Protein AF-A0A521UZC6-F1 (afdb_monomer)

Radius of gyration: 31.05 Å; Cα contacts (8 Å, |Δi|>4): 208; chains: 1; bounding box: 60×59×84 Å

pLDDT: mean 80.02, std 11.68, range [32.12, 93.5]

Sequence (274 aa):
MDKLWLIIKREYLTRVRKKSFILITLLSPLIMVAMITLPALLTVFAGGDKQKNIAVKDDSGIFVNNIKSSDRVNFTLVKEALEDLKTSYKNKGYDGVLYIPSFDAPGQNLRIVYYSEGQLSLSTKDFIEREVADRIEDYKIAASGYDEDVLKSFKTEVSLDQKELAFDENGHLTESDKKNSAGVATAIGFISGFIIYIVLIFYGAMIMRSVMEEKTNRIVEVIISSVKPMQLMMGKIIGVSGVGLTQMITWIVLTVVLLGVGGMFVGIDPSAMQ

Nearest PDB structures (foldseek):
  2p0s-assembly1_B  TM=6.681E-01  e=3.470E-05  Porphyromonas gingivalis W83
  2p0s-assembly1_A  TM=6.445E-01  e=8.404E-05  Porphyromonas gingivalis W83
  5y9s-assembly1_D  TM=4.987E-01  e=4.598E+00  Vibrio vulnificus CMCP6

Structure (mmCIF, N/CA/C/O backbone):
data_AF-A0A521UZC6-F1
#
_entry.id   AF-A0A521UZC6-F1
#
loop_
_atom_site.group_PDB
_atom_site.id
_atom_site.type_symbol
_atom_site.label_atom_id
_atom_site.label_alt_id
_atom_site.label_comp_id
_atom_site.label_asym_id
_atom_site.label_entity_id
_atom_site.label_seq_id
_atom_site.pdbx_PDB_ins_code
_atom_site.Cartn_x
_atom_site.Cartn_y
_atom_site.Cartn_z
_atom_site.occupancy
_atom_site.B_iso_or_equiv
_atom_site.auth_seq_id
_atom_site.auth_comp_id
_atom_site.auth_asym_id
_atom_site.auth_atom_id
_atom_site.pdbx_PDB_model_num
ATOM 1 N N . MET A 1 1 ? -25.161 -6.274 44.706 1.00 58.81 1 MET A N 1
ATOM 2 C CA . MET A 1 1 ? -24.366 -6.206 43.450 1.00 58.81 1 MET A CA 1
ATOM 3 C C . MET A 1 1 ? -24.897 -5.129 42.497 1.00 58.81 1 MET A C 1
ATOM 5 O O . MET A 1 1 ? -24.241 -4.801 41.515 1.00 58.81 1 MET A O 1
ATOM 9 N N . ASP A 1 2 ? -26.006 -4.481 42.852 1.00 74.25 2 ASP A N 1
ATOM 10 C CA . ASP A 1 2 ? -26.759 -3.547 42.004 1.00 74.25 2 ASP A CA 1
ATOM 11 C C . ASP A 1 2 ? -26.011 -2.242 41.723 1.00 74.25 2 ASP A C 1
ATOM 13 O O . ASP A 1 2 ? -26.102 -1.684 40.634 1.00 74.25 2 ASP A O 1
ATOM 17 N N . LYS A 1 3 ? -25.190 -1.786 42.678 1.00 80.88 3 LYS A N 1
ATOM 18 C CA . LYS A 1 3 ? -24.407 -0.549 42.547 1.00 80.88 3 LYS A CA 1
ATOM 19 C C . LYS A 1 3 ? -23.342 -0.636 41.444 1.00 80.88 3 LYS A C 1
ATOM 21 O O . LYS A 1 3 ? -23.184 0.321 40.698 1.00 80.88 3 LYS A O 1
ATOM 26 N N . LEU A 1 4 ? -22.657 -1.777 41.297 1.00 85.62 4 LEU A N 1
ATOM 27 C CA . LEU A 1 4 ? -21.653 -1.979 40.239 1.00 85.62 4 LEU A CA 1
ATOM 28 C C . LEU A 1 4 ? -22.308 -1.932 38.853 1.00 85.62 4 LEU A C 1
ATOM 30 O O . LEU A 1 4 ? -21.843 -1.216 37.971 1.00 85.62 4 LEU A O 1
ATOM 34 N N . TRP A 1 5 ? -23.416 -2.655 38.683 1.00 88.94 5 TRP A N 1
ATOM 35 C CA . TRP A 1 5 ? -24.161 -2.679 37.426 1.00 88.94 5 TRP A CA 1
ATOM 36 C C . TRP A 1 5 ? -24.731 -1.306 37.051 1.00 88.94 5 TRP A C 1
ATOM 38 O O . TRP A 1 5 ? -24.654 -0.900 35.893 1.00 88.94 5 TRP A O 1
ATOM 48 N N . LEU A 1 6 ? -25.244 -0.551 38.028 1.00 87.62 6 LEU A N 1
ATOM 49 C CA . LEU A 1 6 ? -25.708 0.823 37.818 1.00 87.62 6 LEU A CA 1
ATOM 50 C C . LEU A 1 6 ? -24.588 1.738 37.309 1.00 87.62 6 LEU A C 1
ATOM 52 O O . LEU A 1 6 ? -24.822 2.534 36.398 1.00 87.62 6 LEU A O 1
ATOM 56 N N . ILE A 1 7 ? -23.376 1.598 37.853 1.00 87.31 7 ILE A N 1
ATOM 57 C CA . ILE A 1 7 ? -22.200 2.356 37.405 1.00 87.31 7 ILE A CA 1
ATOM 58 C C . ILE A 1 7 ? -21.836 1.964 35.969 1.00 87.31 7 ILE A C 1
ATOM 60 O O . ILE A 1 7 ? -21.716 2.848 35.125 1.00 87.31 7 ILE A O 1
ATOM 64 N N . ILE A 1 8 ? -21.756 0.662 35.664 1.00 90.12 8 ILE A N 1
ATOM 65 C CA . ILE A 1 8 ? -21.480 0.162 34.303 1.00 90.12 8 ILE A CA 1
ATOM 66 C C . ILE A 1 8 ? -22.491 0.732 33.308 1.00 90.12 8 ILE A C 1
ATOM 68 O O . ILE A 1 8 ? -22.116 1.327 32.298 1.00 90.12 8 ILE A O 1
ATOM 72 N N . LYS A 1 9 ? -23.786 0.592 33.613 1.00 91.00 9 LYS A N 1
ATOM 73 C CA . LYS A 1 9 ? -24.880 1.051 32.753 1.00 91.00 9 LYS A CA 1
ATOM 74 C C . LYS A 1 9 ? -24.812 2.557 32.522 1.00 91.00 9 LYS A C 1
ATOM 76 O O . LYS A 1 9 ? -25.012 3.007 31.395 1.00 91.00 9 LYS A O 1
ATOM 81 N N . ARG A 1 10 ? -24.530 3.339 33.567 1.00 89.38 10 ARG A N 1
ATOM 82 C CA . ARG A 1 10 ? -24.375 4.794 33.458 1.00 89.38 10 ARG A CA 1
ATOM 83 C C . ARG A 1 10 ? -23.189 5.151 32.563 1.00 89.38 10 ARG A C 1
ATOM 85 O O . ARG A 1 10 ? -23.367 5.923 31.622 1.00 89.38 10 ARG A O 1
ATOM 92 N N . GLU A 1 11 ? -22.012 4.590 32.819 1.00 89.06 11 GLU A N 1
ATOM 93 C CA . GLU A 1 11 ? -20.792 4.884 32.051 1.00 89.06 11 GLU A CA 1
ATOM 94 C C . GLU A 1 11 ? -20.930 4.482 30.578 1.00 89.06 11 GLU A C 1
ATOM 96 O O . GLU A 1 11 ? -20.559 5.241 29.683 1.00 89.06 11 GLU A O 1
ATOM 101 N N . TYR A 1 12 ? -21.554 3.335 30.315 1.00 92.25 12 TYR A N 1
ATOM 102 C CA . TYR A 1 12 ? -21.850 2.879 28.962 1.00 92.25 12 TYR A CA 1
ATOM 103 C C . TYR A 1 12 ? -22.848 3.806 28.248 1.00 92.25 12 TYR A C 1
ATOM 105 O O . TYR A 1 12 ? -22.553 4.361 27.186 1.00 92.25 12 TYR A O 1
ATOM 113 N N . LEU A 1 13 ? -24.029 4.034 28.839 1.00 90.81 13 LEU A N 1
ATOM 114 C CA . LEU A 1 13 ? -25.104 4.796 28.192 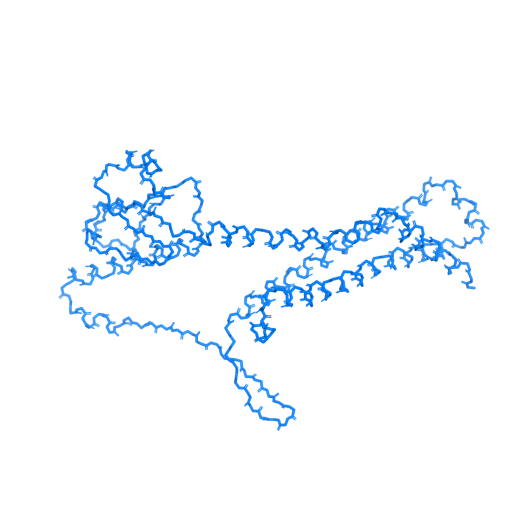1.00 90.81 13 LEU A CA 1
ATOM 115 C C . LEU A 1 13 ? -24.751 6.269 27.991 1.00 90.81 13 LEU A C 1
ATOM 117 O O . LEU A 1 13 ? -25.156 6.853 26.988 1.00 90.81 13 LEU A O 1
ATOM 121 N N . THR A 1 14 ? -23.993 6.871 28.909 1.00 88.62 14 THR A N 1
ATOM 122 C CA . THR A 1 14 ? -23.544 8.269 28.774 1.00 88.62 14 THR A CA 1
ATOM 123 C C . THR A 1 14 ? -22.577 8.476 27.611 1.00 88.62 14 THR A C 1
ATOM 125 O O . THR A 1 14 ? -22.393 9.616 27.186 1.00 88.62 14 THR A O 1
ATOM 128 N N . ARG A 1 15 ? -21.981 7.405 27.072 1.00 88.69 15 ARG A N 1
ATOM 129 C CA . ARG A 1 15 ? -21.077 7.451 25.915 1.00 88.69 15 ARG A CA 1
ATOM 130 C C . ARG A 1 15 ? -21.757 6.986 24.640 1.00 88.69 15 ARG A C 1
ATOM 132 O O . ARG A 1 15 ? -21.768 7.749 23.680 1.00 88.69 15 ARG A O 1
ATOM 139 N N . VAL A 1 16 ? -22.396 5.813 24.648 1.00 90.06 16 VAL A N 1
ATOM 140 C CA . VAL A 1 16 ? -23.051 5.258 23.447 1.00 90.06 16 VAL A CA 1
ATOM 141 C C . VAL A 1 16 ? -24.184 6.152 22.942 1.00 90.06 16 VAL A C 1
ATOM 143 O O . VAL A 1 16 ? -24.392 6.264 21.739 1.00 90.06 16 VAL A O 1
ATOM 146 N N . ARG A 1 17 ? -24.889 6.859 23.836 1.00 91.38 17 ARG A N 1
ATOM 147 C CA . ARG A 1 17 ? -25.962 7.788 23.439 1.00 91.38 17 ARG A CA 1
ATOM 148 C C . ARG A 1 17 ?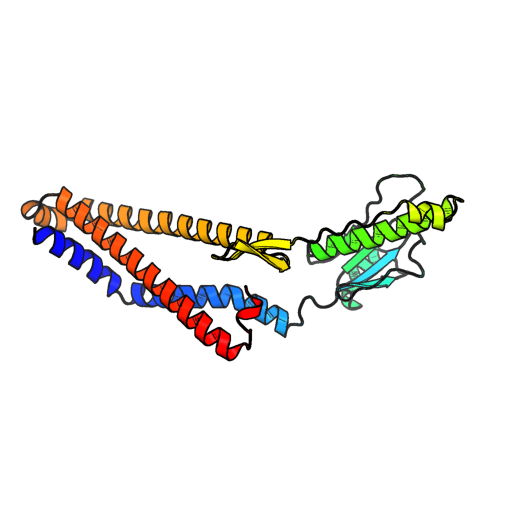 -25.467 9.161 22.987 1.00 91.38 17 ARG A C 1
ATOM 150 O O . ARG A 1 17 ? -26.286 9.987 22.581 1.00 91.38 17 ARG A O 1
ATOM 157 N N . LYS A 1 18 ? -24.164 9.460 23.066 1.00 93.19 18 LYS A N 1
ATOM 158 C CA . LYS A 1 18 ? -23.661 10.742 22.556 1.00 93.19 18 LYS A CA 1
ATOM 159 C C . LYS A 1 18 ? -23.788 10.762 21.040 1.00 93.19 18 LYS A C 1
ATOM 161 O O . LYS A 1 18 ? -23.294 9.867 20.362 1.00 93.19 18 LYS A O 1
ATOM 166 N N . LYS A 1 19 ? -24.361 11.846 20.509 1.00 92.19 19 LYS A N 1
ATOM 167 C CA . LYS A 1 19 ? -24.433 12.085 19.059 1.00 92.19 19 LYS A CA 1
ATOM 168 C C . LYS A 1 19 ? -23.055 11.989 18.402 1.00 92.19 19 LYS A C 1
ATOM 170 O O . LYS A 1 19 ? -22.945 11.420 17.328 1.00 92.19 19 LYS A O 1
ATOM 175 N N . SER A 1 20 ? -22.009 12.478 19.074 1.00 89.06 20 SER A N 1
ATOM 176 C CA . SER A 1 20 ? -20.630 12.376 18.588 1.00 89.06 20 SER A CA 1
ATOM 177 C C . SER A 1 20 ? -20.140 10.933 18.485 1.00 89.06 20 SER A C 1
ATOM 179 O O . SER A 1 20 ? -19.485 10.599 17.508 1.00 89.06 20 SER A O 1
ATOM 181 N N . PHE A 1 21 ? -20.479 10.070 19.449 1.00 89.75 21 PHE A N 1
ATOM 182 C CA . PHE A 1 21 ? -20.108 8.657 19.398 1.00 89.75 21 PHE A CA 1
ATOM 183 C C . PHE A 1 21 ? -20.801 7.951 18.234 1.00 89.75 21 PHE A C 1
ATOM 185 O O . PHE A 1 21 ? -20.129 7.291 17.449 1.00 89.75 21 PHE A O 1
ATOM 192 N N . ILE A 1 22 ? -22.119 8.131 18.094 1.00 91.31 22 ILE A N 1
ATOM 193 C CA . ILE A 1 22 ? -22.905 7.510 17.017 1.00 91.31 22 ILE A CA 1
ATOM 194 C C . ILE A 1 22 ? -22.398 7.984 15.650 1.00 91.31 22 ILE A C 1
ATOM 196 O O . ILE A 1 22 ? -22.146 7.166 14.769 1.00 91.31 22 ILE A O 1
ATOM 200 N N . LEU A 1 23 ? -22.199 9.296 15.496 1.00 92.62 23 LEU A N 1
ATOM 201 C CA . LEU A 1 23 ? -21.743 9.896 14.247 1.00 92.62 23 LEU A CA 1
ATOM 202 C C . LEU A 1 23 ? -20.343 9.410 13.868 1.00 92.62 23 LEU A C 1
ATOM 204 O O . LEU A 1 23 ? -20.169 8.925 12.760 1.00 92.62 23 LEU A O 1
ATOM 208 N N . ILE A 1 24 ? -19.365 9.465 14.777 1.00 89.12 24 ILE A N 1
ATOM 209 C CA . ILE A 1 24 ? -17.997 9.004 14.488 1.00 89.12 24 ILE A CA 1
ATOM 210 C C . ILE A 1 24 ? -17.979 7.492 14.231 1.00 89.12 24 ILE A C 1
ATOM 212 O O . ILE A 1 24 ? -17.374 7.050 13.263 1.00 89.12 24 ILE A O 1
ATOM 216 N N . THR A 1 25 ? -18.692 6.697 15.034 1.00 90.25 25 THR A N 1
ATOM 217 C CA . THR A 1 25 ? -18.731 5.233 14.878 1.00 90.25 25 THR A CA 1
ATOM 218 C C . THR A 1 25 ? -19.253 4.809 13.510 1.00 90.25 25 THR A C 1
ATOM 220 O O . THR A 1 25 ? -18.686 3.896 12.914 1.00 90.25 25 THR A O 1
ATOM 223 N N . LEU A 1 26 ? -20.304 5.467 13.011 1.00 90.00 26 LEU A N 1
ATOM 224 C CA . LEU A 1 26 ? -20.912 5.153 11.718 1.00 90.00 26 LEU A CA 1
ATOM 225 C C . LEU A 1 26 ? -20.125 5.749 10.540 1.00 90.00 26 LEU A C 1
ATOM 227 O O . LEU A 1 26 ? -20.006 5.118 9.493 1.00 90.00 26 LEU A O 1
ATOM 231 N N . LEU A 1 27 ? -19.578 6.956 10.709 1.00 89.44 27 LEU A N 1
ATOM 232 C CA . LEU A 1 27 ? -18.882 7.680 9.645 1.00 89.44 27 LEU A CA 1
ATOM 233 C C . LEU A 1 27 ? -17.451 7.165 9.429 1.00 89.44 27 LEU A C 1
ATOM 235 O O . LEU A 1 27 ? -16.980 7.158 8.296 1.00 89.44 27 LEU A O 1
ATOM 239 N N . SER A 1 28 ? -16.756 6.715 10.481 1.00 87.31 28 SER A N 1
ATOM 240 C CA . SER A 1 28 ? -15.358 6.271 10.388 1.00 87.31 28 SER A CA 1
ATOM 241 C C . SER A 1 28 ? -15.141 5.121 9.394 1.00 87.31 28 SER A C 1
ATOM 243 O O . SER A 1 28 ? -14.266 5.272 8.543 1.00 87.31 28 SER A O 1
ATOM 245 N N . PRO A 1 29 ? -15.921 4.019 9.408 1.00 84.19 29 PRO A N 1
ATOM 246 C CA . PRO A 1 29 ? -15.789 2.965 8.401 1.00 84.19 29 PRO A CA 1
ATOM 247 C C . PRO A 1 29 ? -16.077 3.464 6.987 1.00 84.19 29 PRO A C 1
ATOM 249 O O . PRO A 1 29 ? -15.367 3.096 6.060 1.00 84.19 29 PRO A O 1
ATOM 252 N N . LEU A 1 30 ? -17.075 4.339 6.818 1.00 86.00 30 LEU A N 1
ATOM 253 C CA . LEU A 1 30 ? -17.421 4.898 5.512 1.00 86.00 30 LEU A CA 1
ATOM 254 C C . LEU A 1 30 ? -16.280 5.752 4.948 1.00 86.00 30 LEU A C 1
ATOM 256 O O . LEU A 1 30 ? -15.928 5.606 3.781 1.00 86.00 30 LEU A O 1
ATOM 260 N N . ILE A 1 31 ? -15.669 6.598 5.784 1.00 87.81 31 ILE A N 1
ATOM 261 C CA . ILE A 1 31 ? -14.483 7.380 5.417 1.00 87.81 31 ILE A CA 1
ATOM 262 C C . ILE A 1 31 ? -13.323 6.449 5.075 1.00 87.81 31 ILE A C 1
ATOM 264 O O . ILE A 1 31 ? -12.639 6.687 4.090 1.00 87.81 31 ILE A O 1
ATOM 268 N N . MET A 1 32 ? -13.100 5.391 5.858 1.00 81.12 32 MET A N 1
ATOM 269 C CA . MET A 1 32 ? -11.999 4.456 5.624 1.00 81.12 32 MET A CA 1
ATOM 270 C C . MET A 1 32 ? -12.177 3.701 4.301 1.00 81.12 32 MET A C 1
ATOM 272 O O . MET A 1 32 ? -11.239 3.628 3.511 1.00 81.12 32 MET A O 1
ATOM 276 N N . VAL A 1 33 ? -13.393 3.221 4.018 1.00 80.88 33 VAL A N 1
ATOM 277 C CA . VAL A 1 33 ? -13.742 2.612 2.729 1.00 80.88 33 VAL A CA 1
ATOM 278 C C . VAL A 1 33 ? -13.543 3.620 1.608 1.00 80.88 33 VAL A C 1
ATOM 280 O O . VAL A 1 33 ? -12.829 3.308 0.667 1.00 80.88 33 VAL A O 1
ATOM 283 N N . ALA A 1 34 ? -14.074 4.839 1.729 1.00 84.56 34 ALA A N 1
ATOM 284 C CA . ALA A 1 34 ? -13.879 5.886 0.731 1.00 84.56 34 ALA A CA 1
ATOM 285 C C . ALA A 1 34 ? -12.394 6.229 0.529 1.00 84.56 34 ALA A C 1
ATOM 287 O O . ALA A 1 34 ? -11.964 6.399 -0.599 1.00 84.56 34 ALA A O 1
ATOM 288 N N . MET A 1 35 ? -11.575 6.288 1.578 1.00 82.75 35 MET A N 1
ATOM 289 C CA . MET A 1 35 ? -10.140 6.562 1.449 1.00 82.75 35 MET A CA 1
ATOM 290 C C . MET A 1 35 ? -9.375 5.449 0.734 1.00 82.75 35 MET A C 1
ATOM 292 O O . MET A 1 35 ? -8.379 5.740 0.082 1.00 82.75 35 MET A O 1
ATOM 296 N N . ILE A 1 36 ? -9.816 4.195 0.855 1.00 76.56 36 ILE A N 1
ATOM 297 C CA . ILE A 1 36 ? -9.197 3.058 0.163 1.00 76.56 36 ILE A CA 1
ATOM 298 C C . ILE A 1 36 ? -9.715 2.968 -1.278 1.00 76.56 36 ILE A C 1
ATOM 300 O O . ILE A 1 36 ? -8.933 2.794 -2.211 1.00 76.56 36 ILE A O 1
ATOM 304 N N . THR A 1 37 ? -11.028 3.104 -1.476 1.00 74.69 37 THR A N 1
ATOM 305 C CA . THR A 1 37 ? -11.668 2.905 -2.781 1.00 74.69 37 THR A CA 1
ATOM 306 C C . THR A 1 37 ? -11.556 4.120 -3.683 1.00 74.69 37 THR A C 1
ATOM 308 O O . THR A 1 37 ? -11.409 3.941 -4.883 1.00 74.69 37 THR A O 1
ATOM 311 N N . LEU A 1 38 ? -11.583 5.347 -3.157 1.00 80.94 38 LEU A N 1
ATOM 312 C CA . LEU A 1 38 ? -11.561 6.560 -3.975 1.00 80.94 38 LEU A CA 1
ATOM 313 C C . LEU A 1 38 ? -10.257 6.702 -4.771 1.00 80.94 38 LEU A C 1
ATOM 315 O O . LEU A 1 38 ? -10.363 6.960 -5.964 1.00 80.94 38 LEU A O 1
ATOM 319 N N . PRO A 1 39 ? -9.046 6.478 -4.220 1.00 73.38 39 PRO A N 1
ATOM 320 C CA . PRO A 1 39 ? -7.827 6.469 -5.026 1.00 73.38 39 PRO A CA 1
ATOM 321 C C . PRO A 1 39 ? -7.842 5.376 -6.094 1.00 73.38 39 PRO A C 1
ATOM 323 O O . PRO A 1 39 ? -7.493 5.660 -7.231 1.00 73.38 39 PRO A O 1
ATOM 326 N N . ALA A 1 40 ? -8.292 4.160 -5.763 1.00 69.38 40 ALA A N 1
ATOM 327 C CA . ALA A 1 40 ? -8.398 3.061 -6.726 1.00 69.38 40 ALA A CA 1
ATOM 328 C C . ALA A 1 40 ? -9.420 3.358 -7.841 1.00 69.38 40 ALA A C 1
ATOM 330 O O . ALA A 1 40 ? -9.213 3.043 -9.007 1.00 69.38 40 ALA A O 1
ATOM 331 N N . LEU A 1 41 ? -10.525 4.011 -7.496 1.00 70.69 41 LEU A N 1
ATOM 332 C CA . LEU A 1 41 ? -11.550 4.432 -8.440 1.00 70.69 41 LEU A CA 1
ATOM 333 C C . LEU A 1 41 ? -11.037 5.573 -9.327 1.00 70.69 41 LEU A C 1
ATOM 335 O O . LEU A 1 41 ? -11.248 5.567 -10.536 1.00 70.69 41 LEU A O 1
ATOM 339 N N . LEU A 1 42 ? -10.319 6.531 -8.736 1.00 72.19 42 LEU A N 1
ATOM 340 C CA . LEU A 1 42 ? -9.672 7.623 -9.454 1.00 72.19 42 LEU A CA 1
ATOM 341 C C . LEU A 1 42 ? -8.571 7.118 -10.381 1.00 72.19 42 LEU A C 1
ATOM 343 O O . LEU A 1 42 ? -8.464 7.651 -11.476 1.00 72.19 42 LEU A O 1
ATOM 347 N N . THR A 1 43 ? -7.785 6.104 -10.012 1.00 64.88 43 THR A N 1
ATOM 348 C CA . THR A 1 43 ? -6.797 5.522 -10.933 1.00 64.88 43 THR A CA 1
ATOM 349 C C . THR A 1 43 ? -7.481 4.835 -12.106 1.00 64.88 43 THR A C 1
ATOM 351 O O . THR A 1 43 ? -7.064 5.051 -13.237 1.00 64.88 43 THR A O 1
ATOM 354 N N . VAL A 1 44 ? -8.568 4.091 -11.877 1.00 60.50 44 VAL A N 1
ATOM 355 C CA . VAL A 1 44 ? -9.349 3.465 -12.957 1.00 60.50 44 VAL A CA 1
ATOM 356 C C . VAL A 1 44 ? -9.963 4.518 -13.890 1.00 60.50 44 VAL A C 1
ATOM 358 O O . VAL A 1 44 ? -9.782 4.431 -15.103 1.00 60.50 44 VAL A O 1
ATOM 361 N N . PHE A 1 45 ? -10.627 5.549 -13.353 1.00 65.56 45 PHE A N 1
ATOM 362 C CA . PHE A 1 45 ? -11.243 6.612 -14.164 1.00 65.56 45 PHE A CA 1
ATOM 363 C C . PHE A 1 45 ? -10.237 7.570 -14.804 1.00 65.56 45 PHE A C 1
ATOM 365 O O . PHE A 1 45 ? -10.494 8.095 -15.886 1.00 65.56 45 PHE A O 1
ATOM 372 N N . ALA A 1 46 ? -9.083 7.796 -14.176 1.00 59.22 46 ALA A N 1
ATOM 373 C CA . ALA A 1 46 ? -7.992 8.564 -14.770 1.00 59.22 46 ALA A CA 1
ATOM 374 C C . ALA A 1 46 ? -7.235 7.772 -15.850 1.00 59.22 46 ALA A C 1
ATOM 376 O O . ALA A 1 46 ? -6.311 8.334 -16.443 1.00 59.22 46 ALA A O 1
ATOM 377 N N . GLY A 1 47 ? -7.642 6.523 -16.124 1.00 48.84 47 GLY A N 1
ATOM 378 C CA . GLY A 1 47 ? -6.919 5.541 -16.923 1.00 48.84 47 GLY A CA 1
ATOM 379 C C . GLY A 1 47 ? -5.816 4.924 -16.070 1.00 48.84 47 GLY A C 1
ATOM 380 O O . GLY A 1 47 ? -4.817 5.590 -15.800 1.00 48.84 47 GLY A O 1
ATOM 381 N N . GLY A 1 48 ? -6.016 3.685 -15.607 1.00 53.88 48 GLY A N 1
ATOM 382 C CA . GLY A 1 48 ? -5.046 2.983 -14.759 1.00 53.88 48 GLY A CA 1
ATOM 383 C C . GLY A 1 48 ? -3.651 3.017 -15.376 1.00 53.88 48 GLY A C 1
ATOM 384 O O . GLY A 1 48 ? -3.557 2.985 -16.596 1.00 53.88 48 GLY A O 1
ATOM 385 N N . ASP A 1 49 ? -2.614 3.155 -14.538 1.00 57.59 49 ASP A N 1
ATOM 386 C CA . ASP A 1 49 ? -1.183 3.209 -14.896 1.00 57.59 49 ASP A CA 1
ATOM 387 C C . ASP A 1 49 ? -0.948 3.631 -16.360 1.00 57.59 49 ASP A C 1
ATOM 389 O O . ASP A 1 49 ? -0.458 2.842 -17.165 1.00 57.59 49 ASP A O 1
ATOM 393 N N . LYS A 1 50 ? -1.409 4.846 -16.732 1.00 64.50 50 LYS A N 1
ATOM 394 C CA . LYS A 1 50 ? -1.295 5.361 -18.108 1.00 64.50 50 LYS A CA 1
ATOM 395 C C . LYS A 1 50 ? 0.091 5.027 -18.637 1.00 64.50 50 LYS A C 1
ATOM 397 O O . LYS A 1 50 ? 1.074 5.410 -17.996 1.00 64.50 50 LYS A O 1
ATOM 402 N N . GLN A 1 51 ? 0.133 4.320 -19.770 1.00 75.00 51 GLN A N 1
ATOM 403 C CA . GLN A 1 51 ? 1.371 3.917 -20.424 1.00 75.00 51 GLN A CA 1
ATOM 404 C C . GLN A 1 51 ? 2.329 5.109 -20.443 1.00 75.00 51 GLN A C 1
ATOM 406 O O . GLN A 1 51 ? 1.995 6.176 -20.962 1.00 75.00 51 GLN A O 1
ATOM 411 N N . LYS A 1 52 ? 3.486 4.947 -19.801 1.00 84.81 52 LYS A N 1
ATOM 412 C CA . LYS A 1 52 ? 4.440 6.036 -19.613 1.00 84.81 52 LYS A CA 1
ATOM 413 C C . LYS A 1 52 ? 5.253 6.227 -20.879 1.00 84.81 52 LYS A C 1
ATOM 415 O O . LYS A 1 52 ? 5.954 5.307 -21.293 1.00 84.81 52 LYS A O 1
ATOM 420 N N . ASN A 1 53 ? 5.191 7.416 -21.467 1.00 89.25 53 ASN A N 1
ATOM 421 C CA . ASN A 1 53 ? 5.996 7.759 -22.634 1.00 89.25 53 ASN A CA 1
ATOM 422 C C . ASN A 1 53 ? 7.370 8.240 -22.163 1.00 89.25 53 ASN A C 1
ATOM 424 O O . ASN A 1 53 ? 7.496 9.331 -21.607 1.00 89.25 53 ASN A O 1
ATOM 428 N N . ILE A 1 54 ? 8.407 7.437 -22.374 1.00 91.06 54 ILE A N 1
ATOM 429 C CA . ILE A 1 54 ? 9.772 7.737 -21.937 1.00 91.06 54 ILE A CA 1
ATOM 430 C C . ILE A 1 54 ? 10.627 8.089 -23.152 1.00 91.06 54 ILE A C 1
ATOM 432 O O . ILE A 1 54 ? 10.803 7.279 -24.065 1.00 91.06 54 ILE A O 1
ATOM 436 N N . ALA A 1 55 ? 11.198 9.292 -23.139 1.00 92.44 55 ALA A N 1
ATOM 437 C CA . ALA A 1 55 ? 12.203 9.689 -24.115 1.00 92.44 55 ALA A CA 1
ATOM 438 C C . ALA A 1 55 ? 13.545 9.041 -23.759 1.00 92.44 55 ALA A C 1
ATOM 440 O O . ALA A 1 55 ? 14.025 9.179 -22.636 1.00 92.44 55 ALA A O 1
ATOM 441 N N . VAL A 1 56 ? 14.165 8.347 -24.704 1.00 93.12 56 VAL A N 1
ATOM 442 C CA . VAL A 1 56 ? 15.425 7.632 -24.500 1.00 93.12 56 VAL A CA 1
ATOM 443 C C . VAL A 1 56 ? 16.541 8.379 -25.209 1.00 93.12 56 VAL A C 1
ATOM 445 O O . VAL A 1 56 ? 16.543 8.501 -26.437 1.00 93.12 56 VAL A O 1
ATOM 448 N N . LYS A 1 57 ? 17.500 8.869 -24.425 1.00 92.56 57 LYS A N 1
ATOM 449 C CA . LYS A 1 57 ? 18.769 9.403 -24.910 1.00 92.56 57 LYS A CA 1
ATOM 450 C C . LYS A 1 57 ? 19.826 8.314 -24.757 1.00 92.56 57 LYS A C 1
ATOM 452 O O . LYS A 1 57 ? 20.304 8.062 -23.652 1.00 92.56 57 LYS A O 1
ATOM 457 N N . ASP A 1 58 ? 20.134 7.661 -25.872 1.00 90.31 58 ASP A N 1
ATOM 458 C CA . ASP A 1 58 ? 21.117 6.583 -25.962 1.00 90.31 58 ASP A CA 1
ATOM 459 C C . ASP A 1 58 ? 22.426 7.096 -26.575 1.00 90.31 58 ASP A C 1
ATOM 461 O O . ASP A 1 58 ? 22.480 7.381 -27.773 1.00 90.31 58 ASP A O 1
ATOM 465 N N . ASP A 1 59 ? 23.473 7.197 -25.755 1.00 88.75 59 ASP A N 1
ATOM 466 C CA . ASP A 1 59 ? 24.834 7.507 -26.211 1.00 88.75 59 ASP A CA 1
ATOM 467 C C . ASP A 1 59 ? 25.688 6.237 -26.405 1.00 88.75 59 ASP A C 1
ATOM 469 O O . ASP A 1 59 ? 26.819 6.319 -26.882 1.00 88.75 59 ASP A O 1
ATOM 473 N N . SER A 1 60 ? 25.154 5.051 -26.081 1.00 85.12 60 SER A N 1
ATOM 474 C CA . SER A 1 60 ? 25.816 3.759 -26.318 1.00 85.12 60 SER A CA 1
ATOM 475 C C . SER A 1 60 ? 25.663 3.263 -27.760 1.00 85.12 60 SER A C 1
ATOM 477 O O . SER A 1 60 ? 26.498 2.504 -28.245 1.00 85.12 60 SER A O 1
ATOM 479 N N . GLY A 1 61 ? 24.595 3.677 -28.450 1.00 83.25 61 GLY A N 1
ATOM 480 C CA . GLY A 1 61 ? 24.288 3.254 -29.818 1.00 83.25 61 GLY A CA 1
ATOM 481 C C . GLY A 1 61 ? 23.708 1.837 -29.933 1.00 83.25 61 GLY A C 1
ATOM 482 O O . GLY A 1 61 ? 23.450 1.368 -31.042 1.00 83.25 61 GLY A O 1
ATOM 483 N N . ILE A 1 62 ? 23.469 1.150 -28.813 1.00 82.12 62 ILE A N 1
ATOM 484 C CA . ILE A 1 62 ? 23.008 -0.248 -28.768 1.00 82.12 62 ILE A CA 1
ATOM 485 C C . ILE A 1 62 ? 21.490 -0.358 -28.990 1.00 82.12 62 ILE A C 1
ATOM 487 O O . ILE A 1 62 ? 20.990 -1.374 -29.497 1.00 82.12 62 ILE A O 1
ATOM 491 N N . PHE A 1 63 ? 20.748 0.695 -28.641 1.00 83.25 63 PHE A N 1
ATOM 492 C CA . PHE A 1 63 ? 19.284 0.702 -28.607 1.00 83.25 63 PHE A CA 1
ATOM 493 C C . PHE A 1 63 ? 18.654 1.353 -29.845 1.00 83.25 63 PHE A C 1
ATOM 495 O O . PHE A 1 63 ? 17.432 1.380 -29.954 1.00 83.25 63 PHE A O 1
ATOM 502 N N . VAL A 1 64 ? 19.467 1.810 -30.809 1.00 70.88 64 VAL A N 1
ATOM 503 C CA . VAL A 1 64 ? 19.069 2.636 -31.972 1.00 70.88 64 VAL A CA 1
ATOM 504 C C . VAL A 1 64 ? 17.892 2.072 -32.780 1.00 70.88 64 VAL A C 1
ATOM 506 O O . VAL A 1 64 ? 17.118 2.853 -33.325 1.00 70.88 64 VAL A O 1
ATOM 509 N N . ASN A 1 65 ? 17.717 0.747 -32.816 1.00 66.88 65 ASN A N 1
ATOM 510 C CA . ASN A 1 65 ? 16.676 0.092 -33.615 1.00 66.88 65 ASN A CA 1
ATOM 511 C C . ASN A 1 65 ? 15.713 -0.805 -32.825 1.00 66.88 65 ASN A C 1
ATOM 513 O O . ASN A 1 65 ? 14.815 -1.378 -33.438 1.00 66.88 65 ASN A O 1
ATOM 517 N N . ASN A 1 66 ? 15.907 -1.012 -31.516 1.00 66.06 66 ASN A N 1
ATOM 518 C CA . ASN A 1 66 ? 15.141 -2.047 -30.815 1.00 66.06 66 ASN A CA 1
ATOM 519 C C . ASN A 1 66 ? 15.158 -1.890 -29.288 1.00 66.06 66 ASN A C 1
ATOM 521 O O . ASN A 1 66 ? 15.861 -2.620 -28.587 1.00 66.06 66 ASN A O 1
ATOM 525 N N . ILE A 1 67 ? 14.383 -0.940 -28.769 1.00 76.00 67 ILE A N 1
ATOM 526 C CA . ILE A 1 67 ? 13.979 -0.954 -27.362 1.00 76.00 67 ILE A CA 1
ATOM 527 C C . ILE A 1 67 ? 12.509 -1.376 -27.301 1.00 76.00 67 ILE A C 1
ATOM 529 O O . ILE A 1 67 ? 11.655 -0.771 -27.950 1.00 76.00 67 ILE A O 1
ATOM 533 N N . LYS A 1 68 ? 12.219 -2.476 -26.600 1.00 77.56 68 LYS A N 1
ATOM 534 C CA . LYS A 1 68 ? 10.868 -3.038 -26.553 1.00 77.56 68 LYS A CA 1
ATOM 535 C C . LYS A 1 68 ? 9.986 -2.181 -25.652 1.00 77.56 68 LYS A C 1
ATOM 537 O O . LYS A 1 68 ? 10.243 -2.040 -24.459 1.00 77.56 68 LYS A O 1
ATOM 542 N N . SER A 1 69 ? 8.931 -1.618 -26.230 1.00 81.06 69 SER A N 1
ATOM 543 C CA . SER A 1 69 ? 7.832 -1.034 -25.463 1.00 81.06 69 SER A CA 1
ATOM 544 C C . SER A 1 69 ? 6.932 -2.143 -24.913 1.00 81.06 69 SER A C 1
ATOM 546 O O . SER A 1 69 ? 6.781 -3.199 -25.527 1.00 81.06 69 SER A O 1
ATOM 548 N N . SER A 1 70 ? 6.305 -1.890 -23.769 1.00 78.81 70 SER A N 1
ATOM 549 C CA . SER A 1 70 ? 5.277 -2.745 -23.172 1.00 78.81 70 SER A CA 1
ATOM 550 C C . SER A 1 70 ? 3.985 -1.962 -22.965 1.00 78.81 70 SER A C 1
ATOM 552 O O . SER A 1 70 ? 3.948 -0.739 -23.124 1.00 78.81 70 SER A O 1
ATOM 554 N N . ASP A 1 71 ? 2.932 -2.642 -22.517 1.00 74.25 71 ASP A N 1
ATOM 555 C CA . ASP A 1 71 ? 1.651 -2.013 -22.168 1.00 74.25 71 ASP A CA 1
ATOM 556 C C . ASP A 1 71 ? 1.786 -0.933 -21.074 1.00 74.25 71 ASP A C 1
ATOM 558 O O . ASP A 1 71 ? 0.899 -0.100 -20.901 1.00 74.25 71 ASP A O 1
ATOM 562 N N . ARG A 1 72 ? 2.911 -0.916 -20.341 1.00 74.44 72 ARG A N 1
ATOM 563 C CA . ARG A 1 72 ? 3.172 0.002 -19.219 1.00 74.44 72 ARG A CA 1
ATOM 564 C C . ARG A 1 72 ? 4.131 1.137 -19.568 1.00 74.44 72 ARG A C 1
ATOM 566 O O . ARG A 1 72 ? 4.051 2.205 -18.961 1.00 74.44 72 ARG A O 1
ATOM 573 N N . VAL A 1 73 ? 5.045 0.917 -20.513 1.00 85.44 73 VAL A N 1
ATOM 574 C CA . VAL A 1 73 ? 6.086 1.883 -20.889 1.00 85.44 73 VAL A CA 1
ATOM 575 C C . VAL A 1 73 ? 6.268 1.887 -22.397 1.00 85.44 73 VAL A C 1
ATOM 577 O O . VAL A 1 73 ? 6.514 0.846 -22.999 1.00 85.44 73 VAL A O 1
ATOM 580 N N . ASN A 1 74 ? 6.209 3.072 -22.990 1.00 89.25 74 ASN A N 1
ATOM 581 C CA . ASN A 1 74 ? 6.530 3.290 -24.385 1.00 89.25 74 ASN A CA 1
ATOM 582 C C . ASN A 1 74 ? 7.835 4.079 -24.503 1.00 89.25 74 ASN A C 1
ATOM 584 O O . ASN A 1 74 ? 7.923 5.218 -24.043 1.00 89.25 74 ASN A O 1
ATOM 588 N N . PHE A 1 75 ? 8.848 3.481 -25.121 1.00 90.50 75 PHE A N 1
ATOM 589 C CA . PHE A 1 75 ? 10.145 4.117 -25.312 1.00 90.50 75 PHE A CA 1
ATOM 590 C C . PHE A 1 75 ? 10.223 4.798 -26.677 1.00 90.50 75 PHE A C 1
ATOM 592 O O . PHE A 1 75 ? 9.893 4.213 -27.704 1.00 90.50 75 PHE A O 1
ATOM 599 N N . THR A 1 76 ? 10.698 6.041 -26.704 1.00 90.25 76 THR A N 1
ATOM 600 C CA . THR A 1 76 ? 10.956 6.779 -27.949 1.00 90.25 76 THR A CA 1
ATOM 601 C C . THR A 1 76 ? 12.395 7.264 -27.958 1.00 90.25 76 THR A C 1
ATOM 603 O O . THR A 1 76 ? 12.779 8.051 -27.097 1.00 90.25 76 THR A O 1
ATOM 606 N N . LEU A 1 77 ? 13.204 6.817 -28.921 1.00 89.38 77 LEU A N 1
ATOM 607 C CA . LEU A 1 77 ? 14.573 7.313 -29.061 1.00 89.38 77 LEU A CA 1
ATOM 608 C C . LEU A 1 77 ? 14.592 8.757 -29.557 1.00 89.38 77 LEU A C 1
ATOM 610 O O . LEU A 1 77 ? 13.937 9.106 -30.540 1.00 89.38 77 LEU A O 1
ATOM 614 N N . VAL A 1 78 ? 15.403 9.583 -28.900 1.00 89.19 78 VAL A N 1
ATOM 615 C CA . VAL A 1 78 ? 15.556 11.001 -29.219 1.00 89.19 78 VAL A CA 1
ATOM 616 C C . VAL A 1 78 ? 17.034 11.316 -29.447 1.00 89.19 78 VAL A C 1
ATOM 618 O O . VAL A 1 78 ? 17.904 10.907 -28.681 1.00 89.19 78 VAL A O 1
ATOM 621 N N . LYS A 1 79 ? 17.329 12.058 -30.521 1.00 86.25 79 LYS A N 1
ATOM 622 C CA . LYS A 1 79 ? 18.705 12.434 -30.909 1.00 86.25 79 LYS A CA 1
ATOM 623 C C . LYS A 1 79 ? 19.206 13.729 -30.260 1.00 86.25 79 LYS A C 1
ATOM 625 O O . LYS A 1 79 ? 20.363 14.092 -30.437 1.00 86.25 79 LYS A O 1
ATOM 630 N N . GLU A 1 80 ? 18.337 14.432 -29.550 1.00 86.69 80 GLU A N 1
ATOM 631 C CA . GLU A 1 80 ? 18.615 15.729 -28.934 1.00 86.69 80 GLU A CA 1
ATOM 632 C C . GLU A 1 80 ? 19.634 15.637 -27.795 1.00 86.69 80 GLU A C 1
ATOM 634 O O . GLU A 1 80 ? 19.886 14.563 -27.239 1.00 86.69 80 GLU A O 1
ATOM 639 N N . ALA A 1 81 ? 20.224 16.777 -27.435 1.00 90.12 81 ALA A N 1
ATOM 640 C CA . ALA A 1 81 ? 21.114 16.855 -26.289 1.00 90.12 81 ALA A CA 1
ATOM 641 C C . ALA A 1 81 ? 20.340 16.601 -24.986 1.00 90.12 81 ALA A C 1
ATOM 643 O O . ALA A 1 81 ? 19.191 17.017 -24.829 1.00 90.12 81 ALA A O 1
ATOM 644 N N . LEU A 1 82 ? 20.991 15.934 -24.027 1.00 90.00 82 LEU A N 1
ATOM 645 C CA . LEU A 1 82 ? 20.375 15.576 -22.748 1.00 90.00 82 LEU A CA 1
ATOM 646 C C . LEU A 1 82 ? 19.849 16.808 -21.989 1.00 90.00 82 LEU A C 1
ATOM 648 O O . LEU A 1 82 ? 18.776 16.747 -21.396 1.00 90.00 82 LEU A O 1
ATOM 652 N N . GLU A 1 83 ? 20.585 17.921 -22.019 1.00 91.19 83 GLU A N 1
ATOM 653 C CA . GLU A 1 83 ? 20.208 19.160 -21.321 1.00 91.19 83 GLU A CA 1
ATOM 654 C C . GLU A 1 83 ? 18.937 19.799 -21.902 1.00 91.19 83 GLU A C 1
ATOM 656 O O . GLU A 1 83 ? 18.041 20.203 -21.156 1.00 91.19 83 GLU A O 1
ATOM 661 N N . ASP A 1 84 ? 18.795 19.793 -23.228 1.00 89.94 84 ASP A N 1
ATOM 662 C CA . ASP A 1 84 ? 17.589 20.284 -23.901 1.00 89.94 84 ASP A CA 1
ATOM 663 C C . ASP A 1 84 ? 16.401 19.346 -23.654 1.00 89.94 84 ASP A C 1
ATOM 665 O O . ASP A 1 84 ? 15.261 19.780 -23.467 1.00 89.94 84 ASP A O 1
ATOM 669 N N . LEU A 1 85 ? 16.655 18.037 -23.598 1.00 89.81 85 LEU A N 1
ATOM 670 C CA . LEU A 1 85 ? 15.615 17.045 -23.362 1.00 89.81 85 LEU A CA 1
ATOM 671 C C . LEU A 1 85 ? 15.078 17.122 -21.925 1.00 89.81 85 LEU A C 1
ATOM 673 O O . LEU A 1 85 ? 13.865 17.096 -21.731 1.00 89.81 85 LEU A O 1
ATOM 677 N N . LYS A 1 86 ? 15.944 17.326 -20.922 1.00 90.19 86 LYS A N 1
ATOM 678 C CA . LYS A 1 86 ? 15.545 17.524 -19.512 1.00 90.19 86 LYS A CA 1
ATOM 679 C C . LYS A 1 86 ? 14.567 18.685 -19.317 1.00 90.19 86 LYS A C 1
ATOM 681 O O . LYS A 1 86 ? 13.740 18.630 -18.410 1.00 90.19 86 LYS A O 1
ATOM 686 N N . THR A 1 87 ? 14.648 19.722 -20.150 1.00 89.81 87 THR A N 1
ATOM 687 C CA . THR A 1 87 ? 13.770 20.899 -20.059 1.00 89.81 87 THR A CA 1
ATOM 688 C C . THR A 1 87 ? 12.554 20.809 -20.982 1.00 89.81 87 THR A C 1
ATOM 690 O O . THR A 1 87 ? 11.493 21.335 -20.648 1.00 89.81 87 THR A O 1
ATOM 693 N N . SER A 1 88 ? 12.666 20.111 -22.118 1.00 89.38 88 SER A N 1
ATOM 694 C CA . SER A 1 88 ? 11.618 20.068 -23.147 1.00 89.38 88 SER A CA 1
ATOM 695 C C . SER A 1 88 ? 10.753 18.802 -23.157 1.00 89.38 88 SER A C 1
ATOM 697 O O . SER A 1 88 ? 9.708 18.814 -23.813 1.00 89.38 88 SER A O 1
ATOM 699 N N . TYR A 1 89 ? 11.118 17.737 -22.425 1.00 89.94 89 TYR A N 1
ATOM 700 C CA . TYR A 1 89 ? 10.428 16.437 -22.500 1.00 89.94 89 TYR A CA 1
ATOM 701 C C . TYR A 1 89 ? 8.917 16.534 -22.229 1.00 89.94 89 TYR A C 1
ATOM 703 O O . TYR A 1 89 ? 8.123 15.942 -22.958 1.00 89.94 89 TYR A O 1
ATOM 711 N N . LYS A 1 90 ? 8.502 17.366 -21.266 1.00 88.69 90 LYS A N 1
ATOM 712 C CA . LYS A 1 90 ? 7.082 17.602 -20.961 1.00 88.69 90 LYS A CA 1
ATOM 713 C C . LYS A 1 90 ? 6.313 18.264 -22.093 1.00 88.69 90 LYS A C 1
ATOM 715 O O . LYS A 1 90 ? 5.215 17.831 -22.424 1.00 88.69 90 LYS A O 1
ATOM 720 N N . ASN A 1 91 ? 6.896 19.298 -22.699 1.00 88.38 91 ASN A N 1
ATOM 721 C CA . ASN A 1 91 ? 6.267 20.029 -23.803 1.00 88.38 91 ASN A CA 1
ATOM 722 C C . ASN A 1 91 ? 6.088 19.134 -25.037 1.00 88.38 91 ASN A C 1
ATOM 724 O O . ASN A 1 91 ? 5.244 19.405 -25.885 1.00 88.38 91 ASN A O 1
ATOM 728 N N . LYS A 1 92 ? 6.873 18.056 -25.113 1.00 86.94 92 LYS A N 1
ATOM 729 C CA . LYS A 1 92 ? 6.822 17.033 -26.159 1.00 86.94 92 LYS A CA 1
ATOM 730 C C . LYS A 1 92 ? 5.932 15.839 -25.807 1.00 86.94 92 LYS A C 1
ATOM 732 O O . LYS A 1 92 ? 5.816 14.927 -26.615 1.00 86.94 92 LYS A O 1
ATOM 737 N N . GLY A 1 93 ? 5.289 15.849 -24.637 1.00 86.75 93 GLY A N 1
ATOM 738 C CA . GLY A 1 93 ? 4.360 14.802 -24.211 1.00 86.75 93 GLY A CA 1
ATOM 739 C C . GLY A 1 93 ? 5.013 13.566 -23.583 1.00 86.75 93 GLY A C 1
ATOM 740 O O . GLY A 1 93 ? 4.351 12.535 -23.477 1.00 86.75 93 GLY A O 1
ATOM 741 N N . TYR A 1 94 ? 6.279 13.652 -23.164 1.00 90.06 94 TYR A N 1
ATOM 742 C CA . TYR A 1 94 ? 6.956 12.577 -22.435 1.00 90.06 94 TYR A CA 1
ATOM 743 C C . TYR A 1 94 ? 6.768 12.719 -20.917 1.00 90.06 94 TYR A C 1
ATOM 745 O O . TYR A 1 94 ? 6.759 13.823 -20.369 1.00 90.06 94 TYR A O 1
ATOM 753 N N . ASP A 1 95 ? 6.679 11.584 -20.227 1.00 88.75 95 ASP A N 1
ATOM 754 C CA . ASP A 1 95 ? 6.592 11.470 -18.768 1.00 88.75 95 ASP A CA 1
ATOM 755 C C . ASP A 1 95 ? 7.965 11.515 -18.075 1.00 88.75 95 ASP A C 1
ATOM 757 O O . ASP A 1 95 ? 8.051 11.802 -16.877 1.00 88.75 95 ASP A O 1
ATOM 761 N N . GLY A 1 96 ? 9.039 11.239 -18.817 1.00 91.31 96 GLY A N 1
ATOM 762 C CA . GLY A 1 96 ? 10.410 11.313 -18.324 1.00 91.31 96 GLY A CA 1
ATOM 763 C C . GLY A 1 96 ? 11.449 10.994 -19.390 1.00 91.31 96 GLY A C 1
ATOM 764 O O . GLY A 1 96 ? 11.121 10.667 -20.533 1.00 91.31 96 GLY A O 1
ATOM 765 N N . VAL A 1 97 ? 12.713 11.108 -18.993 1.00 93.50 97 VAL A N 1
ATOM 766 C CA . VAL A 1 97 ? 13.881 10.928 -19.855 1.00 93.50 97 VAL A CA 1
ATOM 767 C C . VAL A 1 97 ? 14.767 9.832 -19.285 1.00 93.50 97 VAL A C 1
ATOM 769 O O . VAL A 1 97 ? 15.291 9.972 -18.182 1.00 93.50 97 VAL A O 1
ATOM 772 N N . LEU A 1 98 ? 14.966 8.759 -20.042 1.00 93.25 98 LEU A N 1
ATOM 773 C CA . LEU A 1 98 ? 15.945 7.724 -19.744 1.00 93.25 98 LEU A CA 1
ATOM 774 C C . LEU A 1 98 ? 17.257 8.051 -20.457 1.00 93.25 98 LEU A C 1
ATOM 776 O O . LEU A 1 98 ? 17.308 8.113 -21.684 1.00 93.25 98 LEU A O 1
ATOM 780 N N . TYR A 1 99 ? 18.315 8.250 -19.682 1.00 93.25 99 TYR A N 1
ATOM 781 C CA . TYR A 1 99 ? 19.667 8.452 -20.174 1.00 93.25 99 TYR A CA 1
ATOM 782 C C . TYR A 1 99 ? 20.489 7.175 -20.011 1.00 93.25 99 TYR A C 1
ATOM 784 O O . TYR A 1 99 ? 20.665 6.669 -18.895 1.00 93.25 99 TYR A O 1
ATOM 792 N N . ILE A 1 100 ? 20.999 6.685 -21.138 1.00 90.62 100 ILE A N 1
ATOM 793 C CA . ILE A 1 100 ? 21.887 5.530 -21.222 1.00 90.62 100 ILE A CA 1
ATOM 794 C C . ILE A 1 100 ? 23.252 6.057 -21.683 1.00 90.62 100 ILE A C 1
ATOM 796 O O . ILE A 1 100 ? 23.388 6.434 -22.851 1.00 90.62 100 ILE A O 1
ATOM 800 N N . PRO A 1 101 ? 24.248 6.146 -20.781 1.00 87.62 101 PRO A N 1
ATOM 801 C CA . PRO A 1 101 ? 25.569 6.632 -21.153 1.00 87.62 101 PRO A CA 1
ATOM 802 C C . PRO A 1 101 ? 26.273 5.639 -22.081 1.00 87.62 101 PRO A C 1
ATOM 804 O O . PRO A 1 101 ? 25.983 4.438 -22.063 1.00 87.62 101 PRO A O 1
ATOM 807 N N . SER A 1 102 ? 27.250 6.129 -22.846 1.00 84.69 102 SER A N 1
ATOM 808 C CA . SER A 1 102 ? 28.207 5.245 -23.504 1.00 84.69 102 SER A CA 1
ATOM 809 C C . SER A 1 102 ? 28.933 4.395 -22.459 1.00 84.69 102 SER A C 1
ATOM 811 O O . SER A 1 102 ? 29.226 4.849 -21.348 1.00 84.69 102 SER A O 1
ATOM 813 N N . PHE A 1 103 ? 29.207 3.140 -22.799 1.00 77.38 103 PHE A N 1
ATOM 814 C CA . PHE A 1 103 ? 30.037 2.280 -21.970 1.00 77.38 103 PHE A CA 1
ATOM 815 C C . PHE A 1 103 ? 31.075 1.578 -22.837 1.00 77.38 103 PHE A C 1
ATOM 817 O O . PHE A 1 103 ? 30.754 1.050 -23.900 1.00 77.38 103 PHE A O 1
ATOM 824 N N . ASP A 1 104 ? 32.308 1.539 -22.344 1.00 65.81 104 ASP A N 1
ATOM 825 C CA . ASP A 1 104 ? 33.371 0.721 -22.911 1.00 65.81 104 ASP A CA 1
ATOM 826 C C . ASP A 1 104 ? 33.309 -0.667 -22.248 1.00 65.81 104 ASP A C 1
ATOM 828 O O . ASP A 1 104 ? 33.215 -0.791 -21.020 1.00 65.81 104 ASP A O 1
ATOM 832 N N . ALA A 1 105 ? 33.293 -1.747 -23.032 1.00 57.88 105 ALA A N 1
ATOM 833 C CA . ALA A 1 105 ? 33.336 -3.105 -22.479 1.00 57.88 105 ALA A CA 1
ATOM 834 C C . ALA A 1 105 ? 34.678 -3.345 -21.739 1.00 57.88 105 ALA A C 1
ATOM 836 O O . ALA A 1 105 ? 35.694 -2.834 -22.210 1.00 57.88 105 ALA A O 1
ATOM 837 N N . PRO A 1 106 ? 34.756 -4.129 -20.633 1.00 52.59 106 PRO A N 1
ATOM 838 C CA . PRO A 1 106 ? 33.760 -4.993 -20.000 1.00 52.59 106 PRO A CA 1
ATOM 839 C C . PRO A 1 106 ? 33.546 -4.622 -18.511 1.00 52.59 106 PRO A C 1
ATOM 841 O O . PRO A 1 106 ? 33.910 -5.367 -17.602 1.00 52.59 106 PRO A O 1
ATOM 844 N N . GLY A 1 107 ? 32.968 -3.454 -18.223 1.00 57.94 107 GLY A N 1
ATOM 845 C CA . GLY A 1 107 ? 32.519 -3.131 -16.863 1.00 57.94 107 GLY A CA 1
ATOM 846 C C . GLY A 1 107 ? 31.275 -3.941 -16.470 1.00 57.94 107 GLY A C 1
ATOM 847 O O . GLY A 1 107 ? 30.333 -4.055 -17.256 1.00 57.94 107 GLY A O 1
ATOM 848 N N . GLN A 1 108 ? 31.248 -4.498 -15.253 1.00 62.25 108 GLN A N 1
ATOM 849 C CA . GLN A 1 108 ? 30.102 -5.276 -14.749 1.00 62.25 108 GLN A CA 1
ATOM 850 C C . GLN A 1 108 ? 28.856 -4.418 -14.460 1.00 62.25 108 GLN A C 1
ATOM 852 O O . GLN A 1 108 ? 27.759 -4.960 -14.431 1.00 62.25 108 GLN A O 1
ATOM 857 N N . ASN A 1 109 ? 28.992 -3.094 -14.302 1.00 69.38 109 ASN A N 1
ATOM 858 C CA . ASN A 1 109 ? 27.905 -2.232 -13.830 1.00 69.38 109 ASN A CA 1
ATOM 859 C C . ASN A 1 109 ? 27.680 -1.026 -14.751 1.00 69.38 109 ASN A C 1
ATOM 861 O O . ASN A 1 109 ? 28.459 -0.072 -14.722 1.00 69.38 109 ASN A O 1
ATOM 865 N N . LEU A 1 110 ? 26.583 -1.039 -15.512 1.00 81.00 110 LEU A N 1
ATOM 866 C CA . LEU A 1 110 ? 26.078 0.148 -16.201 1.00 81.00 110 LEU A CA 1
ATOM 867 C C . LEU A 1 110 ? 25.159 0.932 -15.260 1.00 81.00 110 LEU A C 1
ATOM 869 O O . LEU A 1 110 ? 24.238 0.372 -14.671 1.00 81.00 110 LEU A O 1
ATOM 873 N N . ARG A 1 111 ? 25.384 2.242 -15.142 1.00 85.88 111 ARG A N 1
ATOM 874 C CA . ARG A 1 111 ? 24.467 3.145 -14.440 1.00 85.88 111 ARG A CA 1
ATOM 875 C C . ARG A 1 111 ? 23.635 3.915 -15.454 1.00 85.88 111 ARG A C 1
ATOM 877 O O . ARG A 1 111 ? 24.143 4.831 -16.093 1.00 85.88 111 ARG A O 1
ATOM 884 N N . ILE A 1 112 ? 22.363 3.556 -15.561 1.00 89.56 112 ILE A N 1
ATOM 885 C CA . ILE A 1 112 ? 21.358 4.350 -16.272 1.00 89.56 112 ILE A CA 1
ATOM 886 C C . ILE A 1 112 ? 20.732 5.376 -15.328 1.00 89.56 112 ILE A C 1
ATOM 888 O O . ILE A 1 112 ? 20.667 5.159 -14.115 1.00 89.56 112 ILE A O 1
ATOM 892 N N . VAL A 1 113 ? 20.281 6.503 -15.876 1.00 92.75 113 VAL A N 1
ATOM 893 C CA . VAL A 1 113 ? 19.658 7.576 -15.092 1.00 92.75 113 VAL A CA 1
ATOM 894 C C . VAL A 1 113 ? 18.308 7.922 -15.692 1.00 92.75 113 VAL A C 1
ATOM 896 O O . VAL A 1 113 ? 18.199 8.151 -16.891 1.00 92.75 113 VAL A O 1
ATOM 899 N N . TYR A 1 114 ? 17.280 7.986 -14.851 1.00 93.06 114 TYR A N 1
ATOM 900 C CA . TYR A 1 114 ? 15.950 8.428 -15.247 1.00 93.06 114 TYR A CA 1
ATOM 901 C C . TYR A 1 114 ? 15.650 9.803 -14.645 1.00 93.06 114 TYR A C 1
ATOM 903 O O . TYR A 1 114 ? 15.766 9.991 -13.433 1.00 93.06 114 TYR A O 1
ATOM 911 N N . TYR A 1 115 ? 15.270 10.757 -15.492 1.00 92.88 115 TYR A N 1
ATOM 912 C CA . TYR A 1 115 ? 14.912 12.121 -15.114 1.00 92.88 115 TYR A CA 1
ATOM 913 C C . TYR A 1 115 ? 13.406 12.338 -15.285 1.00 92.88 115 TYR A C 1
ATOM 915 O O . TYR A 1 115 ? 12.871 12.204 -16.384 1.00 92.88 115 TYR A O 1
ATOM 923 N N . SER A 1 116 ? 12.727 12.719 -14.207 1.00 90.25 116 SER A N 1
ATOM 924 C CA . SER A 1 116 ? 11.305 13.079 -14.194 1.00 90.25 116 SER A CA 1
ATOM 925 C C . SER A 1 116 ? 10.985 13.934 -12.968 1.00 90.25 116 SER A C 1
ATOM 927 O O . SER A 1 116 ? 11.749 13.955 -12.006 1.00 90.25 116 SER A O 1
ATOM 929 N N . GLU A 1 117 ? 9.837 14.615 -12.968 1.00 84.06 117 GLU A N 1
ATOM 930 C CA . GLU A 1 117 ? 9.329 15.280 -11.754 1.00 84.06 117 GLU A CA 1
ATOM 931 C C . GLU A 1 117 ? 8.710 14.305 -10.745 1.00 84.06 117 GLU A C 1
ATOM 933 O O . GLU A 1 117 ? 8.768 14.535 -9.539 1.00 84.06 117 GLU A O 1
ATOM 938 N N . GLY A 1 118 ? 8.100 13.223 -11.236 1.00 80.06 118 GLY A N 1
ATOM 939 C CA . GLY A 1 118 ? 7.545 12.156 -10.403 1.00 80.06 118 GLY A CA 1
ATOM 940 C C . GLY A 1 118 ? 8.574 11.074 -10.086 1.00 80.06 118 GLY A C 1
ATOM 941 O O . GLY A 1 118 ? 9.624 10.999 -10.717 1.00 80.06 118 GLY A O 1
ATOM 942 N N . GLN A 1 119 ? 8.253 10.196 -9.139 1.00 79.38 119 GLN A N 1
ATOM 943 C CA . GLN A 1 119 ? 9.012 8.962 -8.927 1.00 79.38 119 GLN A CA 1
ATOM 944 C C . GLN A 1 119 ? 8.457 7.848 -9.820 1.00 79.38 119 GLN A C 1
ATOM 946 O O . GLN A 1 119 ? 7.248 7.773 -10.047 1.00 79.38 119 GLN A O 1
ATOM 951 N N . LEU A 1 120 ? 9.333 6.967 -10.308 1.00 81.56 120 LEU A N 1
ATOM 952 C CA . LEU A 1 120 ? 8.906 5.713 -10.926 1.00 81.56 120 LEU A CA 1
ATOM 953 C C . LEU A 1 120 ? 8.334 4.783 -9.858 1.00 81.56 120 LEU A C 1
ATOM 955 O O . LEU A 1 120 ? 8.869 4.693 -8.752 1.00 81.56 120 LEU A O 1
ATOM 959 N N . SER A 1 121 ? 7.283 4.043 -10.211 1.00 79.81 121 SER A N 1
ATOM 960 C CA . SER A 1 121 ? 6.873 2.904 -9.393 1.00 79.81 121 SER A CA 1
ATOM 961 C C . SER A 1 121 ? 8.007 1.873 -9.352 1.00 79.81 121 SER A C 1
ATOM 963 O O . SER A 1 121 ? 8.758 1.741 -10.324 1.00 79.81 121 SER A O 1
ATOM 965 N N . LEU A 1 122 ? 8.108 1.107 -8.261 1.00 78.19 122 LEU A N 1
ATOM 966 C CA . LEU A 1 122 ? 9.097 0.029 -8.148 1.00 78.19 122 LEU A CA 1
ATOM 967 C C . LEU A 1 122 ? 8.987 -0.944 -9.333 1.00 78.19 122 LEU A C 1
ATOM 969 O O . LEU A 1 122 ? 9.981 -1.264 -9.968 1.00 78.19 122 LEU A O 1
ATOM 973 N N . SER A 1 123 ? 7.758 -1.294 -9.724 1.00 79.00 123 SER A N 1
ATOM 974 C CA . SER A 1 123 ? 7.514 -2.186 -10.861 1.00 79.00 123 SER A CA 1
ATOM 975 C C . SER A 1 123 ? 7.987 -1.629 -12.208 1.00 79.00 123 SER A C 1
ATOM 977 O O . SER A 1 123 ? 8.526 -2.376 -13.021 1.00 79.00 123 SER A O 1
ATOM 979 N N . THR A 1 124 ? 7.818 -0.324 -12.452 1.00 83.88 124 THR A N 1
ATOM 980 C CA . THR A 1 124 ? 8.277 0.321 -13.692 1.00 83.88 124 THR A CA 1
ATOM 981 C C . THR A 1 124 ? 9.796 0.429 -13.711 1.00 83.88 124 THR A C 1
ATOM 983 O O . THR A 1 124 ? 10.411 0.204 -14.748 1.00 83.88 124 THR A O 1
ATOM 986 N N . LYS A 1 125 ? 10.403 0.744 -12.561 1.00 88.19 125 LYS A N 1
ATOM 987 C CA . LYS A 1 125 ? 11.856 0.780 -12.408 1.00 88.19 125 LYS A CA 1
ATOM 988 C C . LYS A 1 125 ? 12.468 -0.591 -12.709 1.00 88.19 125 LYS A C 1
ATOM 990 O O . LYS A 1 125 ? 13.329 -0.677 -13.577 1.00 88.19 125 LYS A O 1
ATOM 995 N N . ASP A 1 126 ? 11.963 -1.645 -12.070 1.00 87.44 126 ASP A N 1
ATOM 996 C CA . ASP A 1 126 ? 12.448 -3.012 -12.270 1.00 87.44 126 ASP A CA 1
ATOM 997 C C . ASP A 1 126 ? 12.268 -3.481 -13.724 1.00 87.44 126 ASP A C 1
ATOM 999 O O . ASP A 1 126 ? 13.097 -4.217 -14.254 1.00 87.44 126 ASP A O 1
ATOM 1003 N N . PHE A 1 127 ? 11.180 -3.063 -14.383 1.00 87.25 127 PHE A N 1
ATOM 1004 C CA . PHE A 1 127 ? 10.955 -3.335 -15.804 1.00 87.25 127 PHE A CA 1
ATOM 1005 C C . PHE A 1 127 ? 12.021 -2.672 -16.686 1.00 87.25 127 PHE A C 1
ATOM 1007 O O . PHE A 1 127 ? 12.641 -3.356 -17.493 1.00 87.25 127 PHE A O 1
ATOM 1014 N N . ILE A 1 128 ? 12.277 -1.370 -16.503 1.00 89.50 128 ILE A N 1
ATOM 1015 C CA . ILE A 1 128 ? 13.297 -0.640 -17.274 1.00 89.50 128 ILE A CA 1
ATOM 1016 C C . ILE A 1 128 ? 14.687 -1.256 -17.054 1.00 89.50 128 ILE A C 1
ATOM 1018 O O . ILE A 1 128 ? 15.429 -1.438 -18.016 1.00 89.50 128 ILE A O 1
ATOM 1022 N N . GLU A 1 129 ? 15.042 -1.589 -15.808 1.00 90.69 129 GLU A N 1
ATOM 1023 C CA . GLU A 1 129 ? 16.337 -2.201 -15.482 1.00 90.69 129 GLU A CA 1
ATOM 1024 C C . GLU A 1 129 ? 16.523 -3.560 -16.174 1.00 90.69 129 GLU A C 1
ATOM 1026 O O . GLU A 1 129 ? 17.586 -3.794 -16.749 1.00 90.69 129 GLU A O 1
ATOM 1031 N N . ARG A 1 130 ? 15.492 -4.420 -16.182 1.00 88.75 130 ARG A N 1
ATOM 1032 C CA . ARG A 1 130 ? 15.526 -5.715 -16.884 1.00 88.75 130 ARG A CA 1
ATOM 1033 C C . ARG A 1 130 ? 15.657 -5.558 -18.396 1.00 88.75 130 ARG A C 1
ATOM 1035 O O . ARG A 1 130 ? 16.580 -6.123 -18.966 1.00 88.75 130 ARG A O 1
ATOM 1042 N N . GLU A 1 131 ? 14.813 -4.739 -19.026 1.00 87.94 131 GLU A N 1
ATOM 1043 C CA . GLU A 1 131 ? 14.846 -4.540 -20.486 1.00 87.94 131 GLU A CA 1
ATOM 1044 C C . GLU A 1 131 ? 16.194 -3.980 -20.965 1.00 87.94 131 GLU A C 1
ATOM 1046 O O . GLU A 1 131 ? 16.744 -4.416 -21.979 1.00 87.94 131 GLU A O 1
ATOM 1051 N N . VAL A 1 132 ? 16.763 -3.024 -20.221 1.00 88.44 132 VAL A N 1
ATOM 1052 C CA . VAL A 1 132 ? 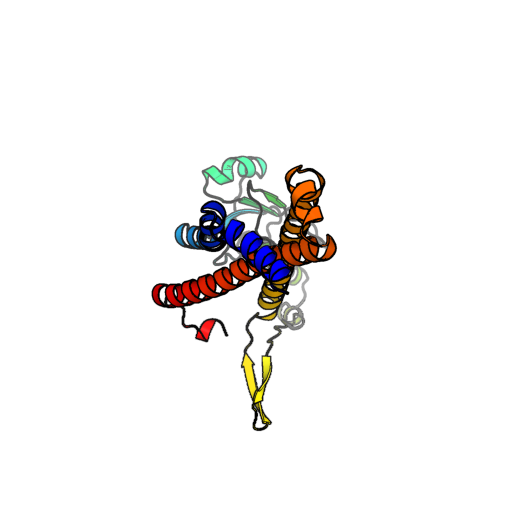18.092 -2.481 -20.527 1.00 88.44 132 VAL A CA 1
ATOM 1053 C C . VAL A 1 132 ? 19.174 -3.547 -20.330 1.00 88.44 132 VAL A C 1
ATOM 1055 O O . VAL A 1 132 ? 20.061 -3.666 -21.177 1.00 88.44 132 VAL A O 1
ATOM 1058 N N . ALA A 1 133 ? 19.112 -4.325 -19.245 1.00 88.38 133 ALA A N 1
ATOM 1059 C CA . ALA A 1 133 ? 20.087 -5.374 -18.955 1.00 88.38 133 ALA A CA 1
ATOM 1060 C C . ALA A 1 133 ? 20.066 -6.497 -20.002 1.00 88.38 133 ALA A C 1
ATOM 1062 O O . ALA A 1 133 ? 21.125 -6.822 -20.539 1.00 88.38 133 ALA A O 1
ATOM 1063 N N . ASP A 1 134 ? 18.886 -7.022 -20.340 1.00 86.56 134 ASP A N 1
ATOM 1064 C CA . ASP A 1 134 ? 18.707 -8.070 -21.351 1.00 86.56 134 ASP A CA 1
ATOM 1065 C C . ASP A 1 134 ? 19.237 -7.608 -22.714 1.00 86.56 134 ASP A C 1
ATOM 1067 O O . ASP A 1 134 ? 19.965 -8.330 -23.396 1.00 86.56 134 ASP A O 1
ATOM 1071 N N . ARG A 1 135 ? 18.968 -6.354 -23.098 1.00 86.00 135 ARG A N 1
ATOM 1072 C CA . ARG A 1 135 ? 19.450 -5.827 -24.379 1.00 86.00 135 ARG A CA 1
ATOM 1073 C C . ARG A 1 135 ? 20.970 -5.661 -24.424 1.00 86.00 135 ARG A C 1
ATOM 1075 O O . ARG A 1 135 ? 21.585 -5.881 -25.472 1.00 86.00 135 ARG A O 1
ATOM 1082 N N . ILE A 1 136 ? 21.581 -5.254 -23.313 1.00 85.69 136 ILE A N 1
ATOM 1083 C CA . ILE A 1 136 ? 23.043 -5.162 -23.194 1.00 85.69 136 ILE A CA 1
ATOM 1084 C C . ILE A 1 136 ? 23.669 -6.555 -23.193 1.00 85.69 136 ILE A C 1
ATOM 1086 O O . ILE A 1 136 ? 24.743 -6.727 -23.768 1.00 85.69 136 ILE A O 1
ATOM 1090 N N . GLU A 1 137 ? 23.023 -7.535 -22.562 1.00 84.81 137 GLU A N 1
ATOM 1091 C CA . GLU A 1 137 ? 23.432 -8.938 -22.599 1.00 84.81 137 GLU A CA 1
ATOM 1092 C C . GLU A 1 137 ? 23.437 -9.456 -24.044 1.00 84.81 137 GLU A C 1
ATOM 1094 O O . GLU A 1 137 ? 24.486 -9.898 -24.512 1.00 84.81 137 GLU A O 1
ATOM 1099 N N . ASP A 1 138 ? 22.342 -9.272 -24.789 1.00 84.69 138 ASP A N 1
ATOM 1100 C CA . ASP A 1 138 ? 22.248 -9.641 -26.209 1.00 84.69 138 ASP A CA 1
ATOM 1101 C C . ASP A 1 138 ? 23.354 -8.984 -27.051 1.00 84.69 138 ASP A C 1
ATOM 1103 O O . ASP A 1 138 ? 23.984 -9.625 -27.893 1.00 84.69 138 ASP A O 1
ATOM 1107 N N . TYR A 1 139 ? 23.626 -7.695 -26.817 1.00 83.88 139 TYR A N 1
ATOM 1108 C CA . TYR A 1 139 ? 24.711 -6.989 -27.501 1.00 83.88 139 TYR A CA 1
ATOM 1109 C C . TYR A 1 139 ? 26.089 -7.570 -27.158 1.00 83.88 139 TYR A C 1
ATOM 1111 O O . TYR A 1 139 ? 26.914 -7.758 -28.052 1.00 83.88 139 TYR A O 1
ATOM 1119 N N . LYS A 1 140 ? 26.349 -7.878 -25.881 1.00 82.62 140 LYS A N 1
ATOM 1120 C CA . LYS A 1 140 ? 27.610 -8.492 -25.436 1.00 82.62 140 LYS A CA 1
ATOM 1121 C C . LYS A 1 140 ? 27.795 -9.886 -26.029 1.00 82.62 140 LYS A C 1
ATOM 1123 O O . LYS A 1 140 ? 28.908 -10.202 -26.438 1.00 82.62 140 LYS A O 1
ATOM 1128 N N . ILE A 1 141 ? 26.730 -10.684 -26.110 1.00 83.88 141 ILE A N 1
ATOM 1129 C CA . ILE A 1 141 ? 26.734 -12.001 -26.758 1.00 83.88 141 ILE A CA 1
ATOM 1130 C C . ILE A 1 141 ? 27.109 -11.842 -28.235 1.00 83.88 141 ILE A C 1
ATOM 1132 O O . ILE A 1 141 ? 28.107 -12.419 -28.667 1.00 83.88 141 ILE A O 1
ATOM 1136 N N . ALA A 1 142 ? 26.412 -10.972 -28.971 1.00 83.38 142 ALA A N 1
ATOM 1137 C CA . ALA A 1 142 ? 26.693 -10.726 -30.386 1.00 83.38 142 ALA A CA 1
ATOM 1138 C C . ALA A 1 142 ? 28.122 -10.198 -30.635 1.00 83.38 142 ALA A C 1
ATOM 1140 O O . ALA A 1 142 ? 28.773 -10.582 -31.605 1.00 83.38 142 ALA A O 1
ATOM 1141 N N . ALA A 1 143 ? 28.636 -9.339 -29.748 1.00 82.69 143 ALA A N 1
ATOM 1142 C CA . ALA A 1 143 ? 29.980 -8.770 -29.852 1.00 82.69 143 ALA A CA 1
ATOM 1143 C C . ALA A 1 143 ? 31.103 -9.724 -29.396 1.00 82.69 143 ALA A C 1
ATOM 1145 O O . ALA A 1 143 ? 32.273 -9.465 -29.677 1.00 82.69 143 ALA A O 1
ATOM 1146 N N . SER A 1 144 ? 30.779 -10.808 -28.683 1.00 81.81 144 SER A N 1
ATOM 1147 C CA . SER A 1 144 ? 31.769 -11.725 -28.099 1.00 81.81 144 SER A CA 1
ATOM 1148 C C . SER A 1 144 ? 32.395 -12.701 -29.100 1.00 81.81 144 SER A C 1
ATOM 1150 O O . SER A 1 144 ? 33.426 -13.300 -28.801 1.00 81.81 144 SER A O 1
ATOM 1152 N N . GLY A 1 145 ? 31.783 -12.866 -30.278 1.00 80.56 145 GLY A N 1
ATOM 1153 C CA . GLY A 1 145 ? 32.222 -13.820 -31.301 1.00 80.56 145 GLY A CA 1
ATOM 1154 C C . GLY A 1 145 ? 31.920 -15.288 -30.977 1.00 80.56 145 GLY A C 1
ATOM 1155 O O . GLY A 1 145 ? 32.326 -16.164 -31.739 1.00 80.56 145 GLY A O 1
ATOM 1156 N N . TYR A 1 146 ? 31.225 -15.567 -29.870 1.00 84.12 146 TYR A N 1
ATOM 1157 C CA . TYR A 1 146 ? 30.694 -16.892 -29.555 1.00 84.12 146 TYR A CA 1
ATOM 1158 C C . TYR A 1 146 ? 29.364 -17.136 -30.274 1.00 84.12 146 TYR A C 1
ATOM 1160 O O . TYR A 1 146 ? 28.656 -16.200 -30.639 1.00 84.12 146 TYR A O 1
ATOM 1168 N N . ASP A 1 147 ? 29.027 -18.411 -30.451 1.00 84.38 147 ASP A N 1
ATOM 1169 C CA . ASP A 1 147 ? 27.745 -18.830 -31.010 1.00 84.38 147 ASP A CA 1
ATOM 1170 C C . ASP A 1 147 ? 26.591 -18.396 -30.081 1.00 84.38 147 ASP A C 1
ATOM 1172 O O . ASP A 1 147 ? 26.554 -18.746 -28.895 1.00 84.38 147 ASP A O 1
ATOM 1176 N N . GLU A 1 148 ? 25.679 -17.582 -30.618 1.00 83.69 148 GLU A N 1
ATOM 1177 C CA . GLU A 1 148 ? 24.555 -16.987 -29.888 1.00 83.69 148 GLU A CA 1
ATOM 1178 C C . GLU A 1 148 ? 23.590 -18.055 -29.358 1.00 83.69 148 GLU A C 1
ATOM 1180 O O . GLU A 1 148 ? 23.114 -17.940 -28.224 1.00 83.69 148 GLU A O 1
ATOM 1185 N N . ASP A 1 149 ? 23.352 -19.117 -30.132 1.00 82.88 149 ASP A N 1
ATOM 1186 C CA . ASP A 1 149 ? 22.427 -20.191 -29.766 1.00 82.88 149 ASP A CA 1
ATOM 1187 C C . ASP A 1 149 ? 22.991 -21.015 -28.603 1.00 82.88 149 ASP A C 1
ATOM 1189 O O . ASP A 1 149 ? 22.266 -21.388 -27.674 1.00 82.88 149 ASP A O 1
ATOM 1193 N N . VAL A 1 150 ? 24.312 -21.225 -28.591 1.00 83.94 150 VAL A N 1
ATOM 1194 C CA . VAL A 1 150 ? 25.004 -21.901 -27.485 1.00 83.94 150 VAL A CA 1
ATOM 1195 C C . VAL A 1 150 ? 24.925 -21.069 -26.205 1.00 83.94 150 VAL A C 1
ATOM 1197 O O . VAL A 1 150 ? 24.604 -21.613 -25.148 1.00 83.94 150 VAL A O 1
ATOM 1200 N N . LEU A 1 151 ? 25.161 -19.756 -26.270 1.00 84.12 151 LEU A N 1
ATOM 1201 C CA . LEU A 1 151 ? 25.099 -18.903 -25.078 1.00 84.12 151 LEU A CA 1
ATOM 1202 C C . LEU A 1 151 ? 23.676 -18.752 -24.532 1.00 84.12 151 LEU A C 1
ATOM 1204 O O . LEU A 1 151 ? 23.477 -18.828 -23.317 1.00 84.12 151 LEU A O 1
ATOM 1208 N N . LYS A 1 152 ? 22.676 -18.628 -25.410 1.00 83.69 152 LYS A N 1
ATOM 1209 C CA . LYS A 1 152 ? 21.263 -18.607 -25.006 1.00 83.69 152 LYS A CA 1
ATOM 1210 C C . LYS A 1 152 ? 20.816 -19.926 -24.386 1.00 83.69 152 LYS A C 1
ATOM 1212 O O . LYS A 1 152 ? 20.002 -19.895 -23.469 1.00 83.69 152 LYS A O 1
ATOM 1217 N N . SER A 1 153 ? 21.390 -21.061 -24.796 1.00 82.88 153 SER A N 1
ATOM 1218 C CA . SER A 1 153 ? 21.084 -22.365 -24.187 1.00 82.88 153 SER A CA 1
ATOM 1219 C C . SER A 1 153 ? 21.480 -22.468 -22.706 1.00 82.88 153 SER A C 1
ATOM 1221 O O . SER A 1 153 ? 20.897 -23.262 -21.970 1.00 82.88 153 SER A O 1
ATOM 1223 N N . PHE A 1 154 ? 22.429 -21.644 -22.242 1.00 85.50 154 PHE A N 1
ATOM 1224 C CA . PHE A 1 154 ? 22.787 -21.569 -20.824 1.00 85.50 154 PHE A CA 1
ATOM 1225 C C . PHE A 1 154 ? 21.825 -20.692 -20.006 1.00 85.50 154 PHE A C 1
ATOM 1227 O O . PHE A 1 154 ? 21.767 -20.839 -18.781 1.00 85.50 154 PHE A O 1
ATOM 1234 N N . LYS A 1 155 ? 21.050 -19.801 -20.645 1.00 82.50 155 LYS A N 1
ATOM 1235 C CA . LYS A 1 155 ? 20.049 -18.967 -19.967 1.00 82.50 155 LYS A CA 1
ATOM 1236 C C . LYS A 1 155 ? 18.833 -19.832 -19.644 1.00 82.50 155 LYS A C 1
ATOM 1238 O O . LYS A 1 155 ? 18.055 -20.199 -20.517 1.00 82.50 155 LYS A O 1
ATOM 1243 N N . THR A 1 156 ? 18.679 -20.172 -18.368 1.00 81.56 156 THR A N 1
ATOM 1244 C CA . THR A 1 156 ? 17.514 -20.915 -17.876 1.00 81.56 156 THR A CA 1
ATOM 1245 C C . THR A 1 156 ? 16.549 -19.945 -17.211 1.00 81.56 156 THR A C 1
ATOM 1247 O O . THR A 1 156 ? 16.860 -19.378 -16.164 1.00 81.56 156 THR A O 1
ATOM 1250 N N . GLU A 1 157 ? 15.377 -19.757 -17.810 1.00 78.06 157 GLU A N 1
ATOM 1251 C CA . GLU A 1 157 ? 14.280 -19.038 -17.168 1.00 78.06 157 GLU A CA 1
ATOM 1252 C C . GLU A 1 157 ? 13.549 -19.992 -16.218 1.00 78.06 157 GLU A C 1
ATOM 1254 O O . GLU A 1 157 ? 13.065 -21.048 -16.622 1.00 78.06 157 GLU A O 1
ATOM 1259 N N . VAL A 1 158 ? 13.514 -19.642 -14.932 1.00 82.62 158 VAL A N 1
ATOM 1260 C CA . VAL A 1 158 ? 12.850 -20.443 -13.899 1.00 82.62 158 VAL A CA 1
ATOM 1261 C C . VAL A 1 158 ? 11.621 -19.685 -13.419 1.00 82.62 158 VAL A C 1
ATOM 1263 O O . VAL A 1 158 ? 11.741 -18.682 -12.716 1.00 82.62 158 VAL A O 1
ATOM 1266 N N . SER A 1 159 ? 10.437 -20.180 -13.773 1.00 75.19 159 SER A N 1
ATOM 1267 C CA . SER A 1 159 ? 9.169 -19.741 -13.193 1.00 75.19 159 SER A CA 1
ATOM 1268 C C . SER A 1 159 ? 8.782 -20.658 -12.035 1.00 75.19 159 SER A C 1
ATOM 1270 O O . SER A 1 159 ? 8.840 -21.883 -12.150 1.00 75.19 159 SER A O 1
ATOM 1272 N N . LEU A 1 160 ? 8.386 -20.070 -10.906 1.00 78.31 160 LEU A N 1
ATOM 1273 C CA . LEU A 1 160 ? 7.880 -20.814 -9.757 1.00 78.31 160 LEU A CA 1
ATOM 1274 C C . LEU A 1 160 ? 6.353 -20.741 -9.735 1.00 78.31 160 LEU A C 1
ATOM 1276 O O . LEU A 1 160 ? 5.791 -19.705 -9.378 1.00 78.31 160 LEU A O 1
ATOM 1280 N N . ASP A 1 161 ? 5.703 -21.856 -10.051 1.00 77.12 161 ASP A N 1
ATOM 1281 C CA . ASP A 1 161 ? 4.265 -22.014 -9.855 1.00 77.12 161 ASP A CA 1
ATOM 1282 C C . ASP A 1 161 ? 3.992 -22.547 -8.446 1.00 77.12 161 ASP A C 1
ATOM 1284 O O . ASP A 1 161 ? 4.444 -23.629 -8.064 1.00 77.12 161 ASP A O 1
ATOM 1288 N N . GLN A 1 162 ? 3.253 -21.775 -7.650 1.00 71.94 162 GLN A N 1
ATOM 1289 C CA . GLN A 1 162 ? 2.843 -22.185 -6.312 1.00 71.94 162 GLN A CA 1
ATOM 1290 C C . GLN A 1 162 ? 1.444 -22.807 -6.355 1.00 71.94 162 GLN A C 1
ATOM 1292 O O . GLN A 1 162 ? 0.460 -22.128 -6.646 1.00 71.94 162 GLN A O 1
ATOM 1297 N N . LYS A 1 163 ? 1.353 -24.088 -5.990 1.00 79.19 163 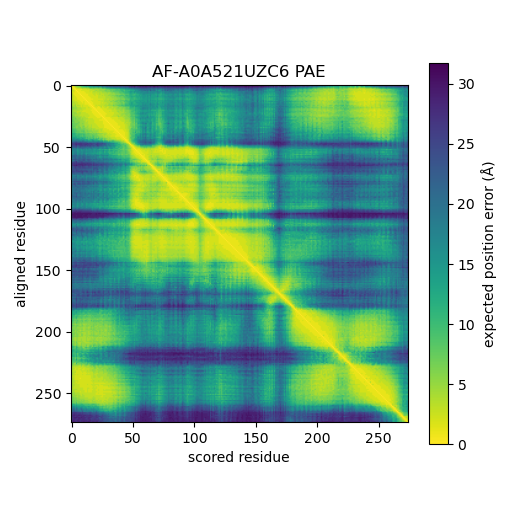LYS A N 1
ATOM 1298 C CA . LYS A 1 163 ? 0.086 -24.798 -5.790 1.00 79.19 163 LYS A CA 1
ATOM 1299 C C . LYS A 1 163 ? -0.172 -25.043 -4.310 1.00 79.19 163 LYS A C 1
ATOM 1301 O O . LYS A 1 163 ? 0.741 -25.395 -3.563 1.00 79.19 163 LYS A O 1
ATOM 1306 N N . GLU A 1 164 ? -1.415 -24.854 -3.889 1.00 78.94 164 GLU A N 1
ATOM 1307 C CA . GLU A 1 164 ? -1.876 -25.250 -2.562 1.00 78.94 164 GLU A CA 1
ATOM 1308 C C . GLU A 1 164 ? -2.370 -26.695 -2.604 1.00 78.94 164 GLU A C 1
ATOM 1310 O O . GLU A 1 164 ? -3.114 -27.080 -3.505 1.00 78.94 164 GLU A O 1
ATOM 1315 N N . LEU A 1 165 ? -1.939 -27.487 -1.622 1.00 82.88 165 LEU A N 1
ATOM 1316 C CA . LEU A 1 165 ? -2.440 -28.833 -1.385 1.00 82.88 165 LEU A CA 1
ATOM 1317 C C . LEU A 1 165 ? -3.350 -28.784 -0.161 1.00 82.88 165 LEU A C 1
ATOM 1319 O O . LEU A 1 165 ? -2.895 -28.450 0.935 1.00 82.88 165 LEU A O 1
ATOM 1323 N N . ALA A 1 166 ? -4.619 -29.127 -0.345 1.00 80.50 166 ALA A N 1
ATOM 1324 C CA . ALA A 1 166 ? -5.578 -29.315 0.736 1.00 80.50 166 ALA A CA 1
ATOM 1325 C C . ALA A 1 166 ? -6.105 -30.753 0.718 1.00 80.50 166 ALA A C 1
ATOM 1327 O O . ALA A 1 166 ? -6.151 -31.387 -0.334 1.00 80.50 166 ALA A O 1
ATOM 1328 N N . PHE A 1 167 ? -6.485 -31.265 1.886 1.00 82.94 167 PHE A N 1
ATOM 1329 C CA . PHE A 1 167 ? -7.155 -32.555 2.020 1.00 82.94 167 PHE A CA 1
ATOM 1330 C C . PHE A 1 167 ? -8.599 -32.304 2.450 1.00 82.94 167 PHE A C 1
ATOM 1332 O O . PHE A 1 167 ? -8.821 -31.551 3.401 1.00 82.94 167 PHE A O 1
ATOM 1339 N N . ASP A 1 168 ? -9.566 -32.908 1.759 1.00 79.06 168 ASP A N 1
ATOM 1340 C CA . ASP A 1 168 ? -10.963 -32.880 2.203 1.00 79.06 168 ASP A CA 1
ATOM 1341 C C . ASP A 1 168 ? -11.168 -33.753 3.462 1.00 79.06 168 ASP A C 1
ATOM 1343 O O . ASP A 1 168 ? -10.286 -34.518 3.866 1.00 79.06 168 ASP A O 1
ATOM 1347 N N . GLU A 1 169 ? -12.338 -33.653 4.106 1.00 80.38 169 GLU A N 1
ATOM 1348 C CA . GLU A 1 169 ? -12.679 -34.464 5.292 1.00 80.38 169 GLU A CA 1
ATOM 1349 C C . GLU A 1 169 ? -12.642 -35.984 5.021 1.00 80.38 169 GLU A C 1
ATOM 1351 O O . GLU A 1 169 ? -12.574 -36.779 5.960 1.00 80.38 169 GLU A O 1
ATOM 1356 N N . ASN A 1 170 ? -12.624 -36.392 3.747 1.00 78.12 170 ASN A N 1
ATOM 1357 C CA . ASN A 1 170 ? -12.576 -37.780 3.297 1.00 78.12 170 ASN A CA 1
ATOM 1358 C C . ASN A 1 170 ? -11.153 -38.226 2.898 1.00 78.12 170 ASN A C 1
ATOM 1360 O O . ASN A 1 170 ? -10.965 -39.373 2.485 1.00 78.12 170 ASN A O 1
ATOM 1364 N N . GLY A 1 171 ? -10.145 -37.358 3.047 1.00 80.81 171 GLY A N 1
ATOM 1365 C CA . GLY A 1 171 ? -8.743 -37.640 2.743 1.00 80.81 171 GLY A CA 1
ATOM 1366 C C . GLY A 1 171 ? -8.359 -37.523 1.264 1.00 80.81 171 GLY A C 1
ATOM 1367 O O . GLY A 1 171 ? -7.252 -37.931 0.903 1.00 80.81 171 GLY A O 1
ATOM 1368 N N . HIS A 1 172 ? -9.218 -36.978 0.399 1.00 82.69 172 HIS A N 1
ATOM 1369 C CA . HIS A 1 172 ? -8.851 -36.702 -0.988 1.00 82.69 172 HIS A CA 1
ATOM 1370 C C . HIS A 1 172 ? -7.984 -35.450 -1.095 1.00 82.69 172 HIS A C 1
ATOM 1372 O O . HIS A 1 172 ? -8.272 -34.415 -0.497 1.00 82.69 172 HIS A O 1
ATOM 1378 N N . LEU A 1 173 ? -6.937 -35.554 -1.912 1.00 83.12 173 LEU A N 1
ATOM 1379 C CA . LEU A 1 173 ? -6.064 -34.441 -2.258 1.00 83.12 173 LEU A CA 1
ATOM 1380 C C . LEU A 1 173 ? -6.773 -33.521 -3.253 1.00 83.12 173 LEU A C 1
ATOM 1382 O O . LEU A 1 173 ? -7.142 -33.942 -4.349 1.00 83.12 173 LEU A O 1
ATOM 1386 N N . THR A 1 174 ? -6.906 -32.256 -2.885 1.00 76.62 174 THR A N 1
ATOM 1387 C CA . THR A 1 174 ? -7.316 -31.170 -3.774 1.00 76.62 174 THR A CA 1
ATOM 1388 C C . THR A 1 174 ? -6.126 -30.252 -4.019 1.00 76.62 174 THR A C 1
ATOM 1390 O O . THR A 1 174 ? -5.562 -29.695 -3.075 1.00 76.62 174 THR A O 1
ATOM 1393 N N . GLU A 1 175 ? -5.740 -30.109 -5.287 1.00 80.94 175 GLU A N 1
ATOM 1394 C CA . GLU A 1 175 ? -4.771 -29.107 -5.733 1.00 80.94 175 GLU A CA 1
ATOM 1395 C C . GLU A 1 175 ? -5.520 -27.840 -6.144 1.00 80.94 175 GLU A C 1
ATOM 1397 O O . GLU A 1 175 ? -6.535 -27.910 -6.841 1.00 80.94 175 GLU A O 1
ATOM 1402 N N . SER A 1 176 ? -5.042 -26.671 -5.730 1.00 71.00 176 SER A N 1
ATOM 1403 C CA . SER A 1 176 ? -5.601 -25.392 -6.174 1.00 71.00 176 SER A CA 1
ATOM 1404 C C . SER A 1 176 ? -4.497 -24.410 -6.538 1.00 71.00 176 SER A C 1
ATOM 1406 O O . SER A 1 176 ? -3.497 -24.269 -5.828 1.00 71.00 176 SER A O 1
ATOM 1408 N N . ASP A 1 177 ? -4.680 -23.735 -7.672 1.00 65.69 177 ASP A N 1
ATOM 1409 C CA . ASP A 1 177 ? -3.746 -22.730 -8.165 1.00 65.69 177 ASP A CA 1
ATOM 1410 C C . ASP A 1 177 ? -3.884 -21.459 -7.328 1.00 65.69 177 ASP A C 1
ATOM 1412 O O . ASP A 1 177 ? -4.798 -20.654 -7.520 1.00 65.69 177 ASP A O 1
ATOM 1416 N N . LYS A 1 178 ? -2.956 -21.253 -6.390 1.00 59.31 178 LYS A N 1
ATOM 1417 C CA . LYS A 1 178 ? -2.982 -20.079 -5.520 1.00 59.31 178 LYS A CA 1
ATOM 1418 C C . LYS A 1 178 ? -2.160 -18.958 -6.140 1.00 59.31 178 LYS A C 1
ATOM 1420 O O . LYS A 1 178 ? -0.980 -18.776 -5.842 1.00 59.31 178 LYS A O 1
ATOM 1425 N N . LYS A 1 179 ? -2.787 -18.164 -7.009 1.00 54.97 179 LYS A N 1
ATOM 1426 C CA . LYS A 1 179 ? -2.149 -16.962 -7.568 1.00 54.97 179 LYS A CA 1
ATOM 1427 C C . LYS A 1 179 ? -1.971 -15.907 -6.466 1.00 54.97 179 LYS A C 1
ATOM 1429 O O . LYS A 1 179 ? -2.924 -15.256 -6.059 1.00 54.97 179 LYS A O 1
ATOM 1434 N N . ASN A 1 180 ? -0.734 -15.729 -5.992 1.00 53.91 180 ASN A N 1
ATOM 1435 C CA . ASN A 1 180 ? -0.274 -14.584 -5.188 1.00 53.91 180 ASN A CA 1
ATOM 1436 C C . ASN A 1 180 ? -1.124 -14.201 -3.954 1.00 53.91 180 ASN A C 1
ATOM 1438 O O . ASN A 1 180 ? -1.237 -13.025 -3.606 1.00 53.91 180 ASN A O 1
ATOM 1442 N N . SER A 1 181 ? -1.657 -15.175 -3.212 1.00 58.94 181 SER A N 1
ATOM 1443 C CA . SER A 1 181 ? -2.396 -14.876 -1.976 1.00 58.94 181 SER A CA 1
ATOM 1444 C C . SER A 1 181 ? -1.484 -14.603 -0.775 1.00 58.94 181 SER A C 1
ATOM 1446 O O . SER A 1 181 ? -1.935 -13.999 0.191 1.00 58.94 181 SER A O 1
ATOM 1448 N N . ALA A 1 182 ? -0.227 -15.065 -0.783 1.00 61.59 182 ALA A N 1
ATOM 1449 C CA . ALA A 1 182 ? 0.648 -14.980 0.389 1.00 61.59 182 ALA A CA 1
ATOM 1450 C C . ALA A 1 182 ? 0.994 -13.522 0.726 1.00 61.59 182 ALA A C 1
ATOM 1452 O O . ALA A 1 182 ? 0.798 -13.095 1.859 1.00 61.59 182 ALA A O 1
ATOM 1453 N N . GLY A 1 183 ? 1.402 -12.727 -0.270 1.00 64.00 183 GLY A N 1
ATOM 1454 C CA . GLY A 1 183 ? 1.679 -11.300 -0.079 1.00 64.00 183 GLY A CA 1
ATOM 1455 C C . GLY A 1 183 ? 0.442 -10.508 0.356 1.00 64.00 183 GLY A C 1
ATOM 1456 O O . GLY A 1 183 ? 0.524 -9.674 1.256 1.00 64.00 183 GLY A O 1
ATOM 1457 N N . VAL A 1 184 ? -0.723 -10.821 -0.221 1.00 63.16 184 VAL A N 1
ATOM 1458 C CA . VAL A 1 184 ? -2.003 -10.189 0.137 1.00 63.16 184 VAL A CA 1
ATOM 1459 C C . VAL A 1 184 ? -2.436 -10.586 1.552 1.00 63.16 184 VAL A C 1
ATOM 1461 O O . VAL A 1 184 ? -2.795 -9.720 2.343 1.00 63.16 184 VAL A O 1
ATOM 1464 N N . ALA A 1 185 ? -2.336 -11.864 1.918 1.00 67.62 185 ALA A N 1
ATOM 1465 C CA . ALA A 1 185 ? -2.671 -12.358 3.251 1.00 67.62 185 ALA A CA 1
ATOM 1466 C C . ALA A 1 185 ? -1.729 -11.795 4.324 1.00 67.62 185 ALA A C 1
ATOM 1468 O O . ALA A 1 185 ? -2.193 -11.370 5.383 1.00 67.62 185 ALA A O 1
ATOM 1469 N N . THR A 1 186 ? -0.422 -11.719 4.048 1.00 74.06 186 THR A N 1
ATOM 1470 C CA . THR A 1 186 ? 0.547 -11.067 4.939 1.00 74.06 186 THR A CA 1
ATOM 1471 C C . THR A 1 186 ? 0.230 -9.581 5.102 1.00 74.06 186 THR A C 1
ATOM 1473 O O . THR A 1 186 ? 0.236 -9.086 6.229 1.00 74.06 186 THR A O 1
ATOM 1476 N N . ALA A 1 187 ? -0.109 -8.875 4.019 1.00 71.44 187 ALA A N 1
ATOM 1477 C CA . ALA A 1 187 ? -0.496 -7.468 4.084 1.00 71.44 187 ALA A CA 1
ATOM 1478 C C . ALA A 1 187 ? -1.787 -7.264 4.894 1.00 71.44 187 ALA A C 1
ATOM 1480 O O . ALA A 1 187 ? -1.818 -6.418 5.787 1.00 71.44 187 ALA A O 1
ATOM 1481 N N . ILE A 1 188 ? -2.825 -8.070 4.651 1.00 74.88 188 ILE A N 1
ATOM 1482 C CA . ILE A 1 188 ? -4.085 -8.028 5.409 1.00 74.88 188 ILE A CA 1
ATOM 1483 C C . ILE A 1 188 ? -3.830 -8.323 6.888 1.00 74.88 188 ILE A C 1
ATOM 1485 O O . ILE A 1 188 ? -4.332 -7.597 7.748 1.00 74.88 188 ILE A O 1
ATOM 1489 N N . GLY A 1 189 ? -3.030 -9.346 7.199 1.00 77.38 189 GLY A N 1
ATOM 1490 C CA . GLY A 1 189 ? -2.666 -9.697 8.570 1.00 77.38 189 GLY A CA 1
ATOM 1491 C C . GLY A 1 189 ? -1.913 -8.568 9.274 1.00 77.38 189 GLY A C 1
ATOM 1492 O O . GLY A 1 189 ? -2.260 -8.203 10.398 1.00 77.38 189 GLY A O 1
ATOM 1493 N N . PHE A 1 190 ? -0.940 -7.956 8.595 1.00 82.38 190 PHE A N 1
ATOM 1494 C CA . PHE A 1 190 ? -0.175 -6.830 9.129 1.00 82.38 190 PHE A CA 1
ATOM 1495 C C . PHE A 1 190 ? -1.058 -5.601 9.375 1.00 82.38 190 PHE A C 1
ATOM 1497 O O . PHE A 1 190 ? -1.033 -5.035 10.468 1.00 82.38 190 PHE A O 1
ATOM 1504 N N . ILE A 1 191 ? -1.891 -5.222 8.399 1.00 80.38 191 ILE A N 1
ATOM 1505 C CA . ILE A 1 191 ? -2.839 -4.104 8.519 1.00 80.38 191 ILE A CA 1
ATOM 1506 C C . ILE A 1 191 ? -3.823 -4.362 9.664 1.00 80.38 191 ILE A C 1
ATOM 1508 O O . ILE A 1 191 ? -4.055 -3.481 10.490 1.00 80.38 191 ILE A O 1
ATOM 1512 N N . SER A 1 192 ? -4.362 -5.577 9.758 1.00 77.38 192 SER A N 1
ATOM 1513 C CA . SER A 1 192 ? -5.305 -5.955 10.814 1.00 77.38 192 SER A CA 1
ATOM 1514 C C . SER A 1 192 ? -4.655 -5.890 12.197 1.00 77.38 192 SER A C 1
ATOM 1516 O O . SER A 1 192 ? -5.218 -5.295 13.116 1.00 77.38 192 SER A O 1
ATOM 1518 N N . GLY A 1 193 ? -3.441 -6.430 12.342 1.00 86.25 193 GLY A N 1
ATOM 1519 C CA . GLY A 1 193 ? -2.666 -6.343 13.581 1.00 86.25 193 GLY A CA 1
ATOM 1520 C C . GLY A 1 193 ? -2.353 -4.897 13.972 1.00 86.25 193 GLY A C 1
ATOM 1521 O O . GLY A 1 193 ? -2.496 -4.518 15.136 1.00 86.25 193 GLY A O 1
ATOM 1522 N N . PHE A 1 194 ? -2.011 -4.059 12.994 1.00 85.31 194 PHE A N 1
ATOM 1523 C CA . PHE A 1 194 ? -1.752 -2.640 13.212 1.00 85.31 194 PHE A CA 1
ATOM 1524 C C . PHE A 1 194 ? -3.012 -1.871 13.645 1.00 85.31 194 PHE A C 1
ATOM 1526 O O . PHE A 1 194 ? -2.952 -1.059 14.570 1.00 85.31 194 PHE A O 1
ATOM 1533 N N . ILE A 1 195 ? -4.176 -2.170 13.057 1.00 79.25 195 ILE A N 1
ATOM 1534 C CA . ILE A 1 195 ? -5.466 -1.603 13.485 1.00 79.25 195 ILE A CA 1
ATOM 1535 C C . ILE A 1 195 ? -5.783 -2.008 14.929 1.00 79.25 195 ILE A C 1
ATOM 1537 O O . ILE A 1 195 ? -6.154 -1.149 15.732 1.00 79.25 195 ILE A O 1
ATOM 1541 N N . ILE A 1 196 ? -5.601 -3.286 15.287 1.00 86.00 196 ILE A N 1
ATOM 1542 C CA . ILE A 1 196 ? -5.789 -3.765 16.667 1.00 86.00 196 ILE A CA 1
ATOM 1543 C C . ILE A 1 196 ? -4.871 -2.997 17.624 1.00 86.00 196 ILE A C 1
ATOM 1545 O O . ILE A 1 196 ? -5.322 -2.527 18.668 1.00 86.00 196 ILE A O 1
ATOM 1549 N N . TYR A 1 197 ? -3.601 -2.820 17.257 1.00 88.81 197 TYR A N 1
ATOM 1550 C CA . TYR A 1 197 ? -2.636 -2.075 18.061 1.00 88.81 197 TYR A CA 1
ATOM 1551 C C . TYR A 1 197 ? -3.069 -0.621 18.301 1.00 88.81 197 TYR A C 1
ATOM 1553 O O . TYR A 1 197 ? -3.090 -0.161 19.447 1.00 88.81 197 TYR A O 1
ATOM 1561 N N . ILE A 1 198 ? -3.489 0.084 17.245 1.00 85.00 198 ILE A N 1
ATOM 1562 C CA . ILE A 1 198 ? -4.020 1.450 17.345 1.00 85.00 198 ILE A CA 1
ATOM 1563 C C . ILE A 1 198 ? -5.220 1.479 18.295 1.00 85.00 198 ILE A C 1
ATOM 1565 O O . ILE A 1 198 ? -5.246 2.264 19.243 1.00 85.00 198 ILE A O 1
ATOM 1569 N N . VAL A 1 199 ? -6.195 0.594 18.093 1.00 82.31 199 VAL A N 1
ATOM 1570 C CA . VAL A 1 199 ? -7.388 0.495 18.943 1.00 82.31 199 VAL A CA 1
ATOM 1571 C C . VAL A 1 199 ? -6.997 0.323 20.411 1.00 82.31 199 VAL A C 1
ATOM 1573 O O . VAL A 1 199 ? -7.515 1.047 21.263 1.00 82.31 199 VAL A O 1
ATOM 1576 N N . LEU A 1 200 ? -6.064 -0.578 20.721 1.00 87.00 200 LEU A N 1
ATOM 1577 C CA . LEU A 1 200 ? -5.618 -0.812 22.096 1.00 87.00 200 LEU A CA 1
ATOM 1578 C C . LEU A 1 200 ? -5.059 0.460 22.745 1.00 87.00 200 LEU A C 1
ATOM 1580 O O . LEU A 1 200 ? -5.426 0.772 23.880 1.00 87.00 200 LEU A O 1
ATOM 1584 N N . ILE A 1 201 ? -4.242 1.230 22.022 1.00 88.88 201 ILE A N 1
ATOM 1585 C CA . ILE A 1 201 ? -3.700 2.500 22.527 1.00 88.88 201 ILE A CA 1
ATOM 1586 C C . ILE A 1 201 ? -4.816 3.526 22.752 1.00 88.88 201 ILE A C 1
ATOM 1588 O O . ILE A 1 201 ? -4.890 4.130 23.825 1.00 88.88 201 ILE A O 1
ATOM 1592 N N . PHE A 1 202 ? -5.708 3.715 21.777 1.00 85.50 202 PHE A N 1
ATOM 1593 C CA . PHE A 1 202 ? -6.773 4.719 21.864 1.00 85.50 202 PHE A CA 1
ATOM 1594 C C . PHE A 1 202 ? -7.772 4.417 22.991 1.00 85.50 202 PHE A C 1
ATOM 1596 O O . PHE A 1 202 ? -8.113 5.309 23.776 1.00 85.50 202 PHE A O 1
ATOM 1603 N N . TYR A 1 203 ? -8.218 3.166 23.124 1.00 84.00 203 TYR A N 1
ATOM 1604 C CA . TYR A 1 203 ? -9.124 2.777 24.208 1.00 84.00 203 TYR A CA 1
ATOM 1605 C C . TYR A 1 203 ? -8.419 2.729 25.564 1.00 84.00 203 TYR A C 1
ATOM 1607 O O . TYR A 1 203 ? -9.015 3.139 26.563 1.00 84.00 203 TYR A O 1
ATOM 1615 N N . GLY A 1 204 ? -7.145 2.327 25.611 1.00 86.56 204 GLY A N 1
ATOM 1616 C CA . GLY A 1 204 ? -6.321 2.415 26.817 1.00 86.56 204 GLY A CA 1
ATOM 1617 C C . GLY A 1 204 ? -6.216 3.854 27.332 1.00 86.56 204 GLY A C 1
ATOM 1618 O O . GLY A 1 204 ? -6.476 4.117 28.510 1.00 86.56 204 GLY A O 1
ATOM 1619 N N . ALA A 1 205 ? -5.951 4.810 26.437 1.00 87.81 205 ALA A N 1
ATOM 1620 C CA . ALA A 1 205 ? -5.936 6.235 26.761 1.00 87.81 205 ALA A CA 1
ATOM 1621 C C . ALA A 1 205 ? -7.316 6.743 27.221 1.00 87.81 205 ALA A C 1
ATOM 1623 O O . ALA A 1 205 ? -7.410 7.517 28.177 1.00 87.81 205 ALA A O 1
ATOM 1624 N N . MET A 1 206 ? -8.403 6.275 26.595 1.00 84.94 206 MET A N 1
ATOM 1625 C CA . MET A 1 206 ? -9.768 6.630 26.999 1.00 84.94 206 MET A CA 1
ATOM 1626 C C . MET A 1 206 ? -10.103 6.133 28.414 1.00 84.94 206 MET A C 1
ATOM 1628 O O . MET A 1 206 ? -10.733 6.866 29.183 1.00 84.94 206 MET A O 1
ATOM 1632 N N . ILE A 1 207 ? -9.683 4.915 28.774 1.00 86.38 207 ILE A N 1
ATOM 1633 C CA . ILE A 1 207 ? -9.849 4.368 30.129 1.00 86.38 207 ILE A CA 1
ATOM 1634 C C . ILE A 1 207 ? -9.033 5.195 31.126 1.00 86.38 207 ILE A C 1
ATOM 1636 O O . ILE A 1 207 ? -9.579 5.635 32.139 1.00 86.38 207 ILE A O 1
ATOM 1640 N N . MET A 1 208 ? -7.762 5.473 30.820 1.00 85.81 208 MET A N 1
ATOM 1641 C CA . MET A 1 208 ? -6.878 6.258 31.689 1.00 85.81 208 MET A CA 1
ATOM 1642 C C . MET A 1 208 ? -7.455 7.648 31.976 1.00 85.81 208 MET A C 1
ATOM 1644 O O . MET A 1 208 ? -7.617 8.028 33.138 1.00 85.81 208 MET A O 1
ATOM 1648 N N . ARG A 1 209 ? -7.859 8.376 30.928 1.00 85.50 209 ARG A N 1
ATOM 1649 C CA . ARG A 1 209 ? -8.495 9.692 31.062 1.00 85.50 209 ARG A CA 1
ATOM 1650 C C . ARG A 1 209 ? -9.782 9.613 31.876 1.00 85.50 209 ARG A C 1
ATOM 1652 O O . ARG A 1 209 ? -10.025 10.459 32.730 1.00 85.50 209 ARG A O 1
ATOM 1659 N N . SER A 1 210 ? -10.581 8.573 31.654 1.00 82.81 210 SER A N 1
ATOM 1660 C CA . SER A 1 210 ? -11.816 8.376 32.402 1.00 82.81 210 SER A CA 1
ATOM 1661 C C . SER A 1 210 ? -11.570 8.204 33.901 1.00 82.81 210 SER A C 1
ATOM 1663 O O . SER A 1 210 ? -12.353 8.716 34.699 1.00 82.81 210 SER A O 1
ATOM 1665 N N . VAL A 1 211 ? -10.516 7.489 34.298 1.00 81.25 211 VAL A N 1
ATOM 1666 C CA . VAL A 1 211 ? -10.144 7.330 35.712 1.00 81.25 211 VAL A CA 1
ATOM 1667 C C . VAL A 1 211 ? -9.609 8.648 36.284 1.00 81.25 211 VAL A C 1
ATOM 1669 O O . VAL A 1 211 ? -9.984 9.025 37.393 1.00 81.25 211 VAL A O 1
ATOM 1672 N N . MET A 1 212 ? -8.791 9.378 35.520 1.00 79.81 212 MET A N 1
ATOM 1673 C CA . MET A 1 212 ? -8.242 10.676 35.935 1.00 79.81 212 MET A CA 1
ATOM 1674 C C . MET A 1 212 ? -9.319 11.741 36.164 1.00 79.81 212 MET A C 1
ATOM 1676 O O . MET A 1 212 ? -9.257 12.440 37.171 1.00 79.81 212 MET A O 1
A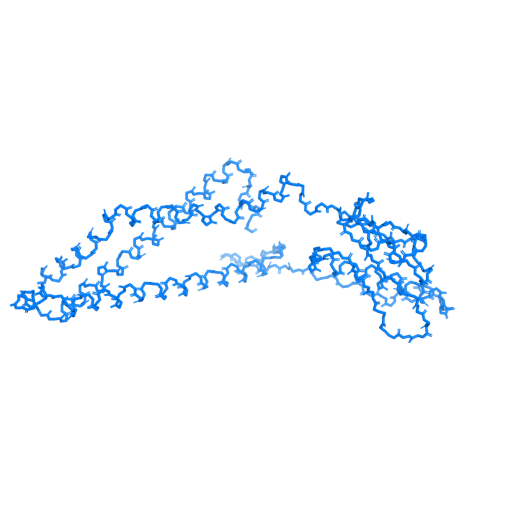TOM 1680 N N . GLU A 1 213 ? -10.320 11.837 35.282 1.00 77.19 213 GLU A N 1
ATOM 1681 C CA . GLU A 1 213 ? -11.437 12.787 35.425 1.00 77.19 213 GLU A CA 1
ATOM 1682 C C . GLU A 1 213 ? -12.188 12.599 36.754 1.00 77.19 213 GLU A C 1
ATOM 1684 O O . GLU A 1 213 ? -12.653 13.570 37.340 1.00 77.19 213 GLU A O 1
ATOM 1689 N N . GLU A 1 214 ? -12.246 11.370 37.272 1.00 72.56 214 GLU A N 1
ATOM 1690 C CA . GLU A 1 214 ? -12.848 11.065 38.576 1.00 72.56 214 GLU A CA 1
ATOM 1691 C C . GLU A 1 214 ? -11.947 11.569 39.716 1.00 72.56 214 GLU A C 1
ATOM 1693 O O . GLU A 1 214 ? -12.411 12.239 40.633 1.00 72.56 214 GLU A O 1
ATOM 1698 N N . LYS A 1 215 ? -10.630 11.334 39.642 1.00 69.94 215 LYS A N 1
ATOM 1699 C CA . LYS A 1 215 ? -9.688 11.742 40.699 1.00 69.94 215 LYS A CA 1
ATOM 1700 C C . LYS A 1 215 ? -9.662 13.263 40.934 1.00 69.94 215 LYS A C 1
ATOM 1702 O O . LYS A 1 215 ? -9.297 13.698 42.021 1.00 69.94 215 LYS A O 1
ATOM 1707 N N . THR A 1 216 ? -10.047 14.063 39.940 1.00 69.44 216 THR A N 1
ATOM 1708 C CA . THR A 1 216 ? -10.019 15.535 40.002 1.00 69.44 216 THR A CA 1
ATOM 1709 C C . THR A 1 216 ? -11.383 16.165 40.330 1.00 69.44 216 THR A C 1
ATOM 1711 O O . THR A 1 216 ? -11.442 17.357 40.624 1.00 69.44 216 THR A O 1
ATOM 1714 N N . ASN A 1 217 ? -12.492 15.415 40.292 1.00 74.06 217 ASN A N 1
ATOM 1715 C CA . ASN A 1 217 ? -13.837 16.001 40.321 1.00 74.06 217 ASN A CA 1
ATOM 1716 C C . ASN A 1 217 ? -14.536 15.841 41.682 1.00 74.06 217 ASN A C 1
ATOM 1718 O O . ASN A 1 217 ? -14.679 14.737 42.202 1.00 74.06 217 ASN A O 1
ATOM 1722 N N . ARG A 1 218 ? -15.062 16.946 42.228 1.00 69.56 218 ARG A N 1
ATOM 1723 C CA . ARG A 1 218 ? -15.729 17.019 43.547 1.00 69.56 218 ARG A CA 1
ATOM 1724 C C . ARG A 1 218 ? -16.938 16.082 43.686 1.00 69.56 218 ARG A C 1
ATOM 1726 O O . ARG A 1 218 ? -17.313 15.696 44.787 1.00 69.56 218 ARG A O 1
ATOM 1733 N N . ILE A 1 219 ? -17.522 15.670 42.561 1.00 67.12 219 ILE A N 1
ATOM 1734 C CA . ILE A 1 219 ? -18.611 14.683 42.482 1.00 67.12 219 ILE A CA 1
ATOM 1735 C C . ILE A 1 219 ? -18.208 13.338 43.125 1.00 67.12 219 ILE A C 1
ATOM 1737 O O . ILE A 1 219 ? -19.054 12.630 43.669 1.00 67.12 219 ILE A O 1
ATOM 1741 N N . VAL A 1 220 ? -16.918 13.004 43.129 1.00 63.72 220 VAL A N 1
ATOM 1742 C CA . VAL A 1 220 ? -16.393 11.737 43.650 1.00 63.72 220 VAL A CA 1
ATOM 1743 C C . VAL A 1 220 ? -16.405 11.644 45.166 1.00 63.72 220 VAL A C 1
ATOM 1745 O O . VAL A 1 220 ? -16.689 10.566 45.682 1.00 63.72 220 VAL A O 1
ATOM 1748 N N . GLU A 1 221 ? -16.188 12.743 45.891 1.00 66.88 221 GLU A N 1
ATOM 1749 C CA . GLU A 1 221 ? -16.261 12.755 47.363 1.00 66.88 221 GLU A CA 1
ATOM 1750 C C . GLU A 1 221 ? -17.650 12.308 47.853 1.00 66.88 221 GLU A C 1
ATOM 1752 O O . GLU A 1 221 ? -17.777 11.569 48.829 1.00 66.88 221 GLU A O 1
ATOM 1757 N N . VAL A 1 222 ? -18.693 12.674 47.100 1.00 68.69 222 VAL A N 1
ATOM 1758 C CA . VAL A 1 222 ? -20.092 12.306 47.367 1.00 68.69 222 VAL A CA 1
ATOM 1759 C C . VAL A 1 222 ? -20.414 10.874 46.911 1.00 68.69 222 VAL A C 1
ATOM 1761 O O . VAL A 1 222 ? -21.255 10.205 47.505 1.00 68.69 222 VAL A O 1
ATOM 1764 N N . ILE A 1 223 ? -19.754 10.362 45.868 1.00 67.31 223 ILE A N 1
ATOM 1765 C CA . ILE A 1 223 ? -19.992 8.998 45.360 1.00 67.31 223 ILE A CA 1
ATOM 1766 C C . ILE A 1 223 ? -19.230 7.947 46.181 1.00 67.31 223 ILE A C 1
ATOM 1768 O O . ILE A 1 223 ? -19.776 6.875 46.454 1.00 67.31 223 ILE A O 1
ATOM 1772 N N . ILE A 1 224 ? -18.001 8.244 46.616 1.00 64.44 224 ILE A N 1
ATOM 1773 C CA . ILE A 1 224 ? -17.179 7.335 47.433 1.00 64.44 224 ILE A CA 1
ATOM 1774 C C . ILE A 1 224 ? -17.779 7.145 48.832 1.00 64.44 224 ILE A C 1
ATOM 1776 O O . ILE A 1 224 ? -17.670 6.055 49.392 1.00 64.44 224 ILE A O 1
ATOM 1780 N N . SER A 1 225 ? -18.495 8.141 49.368 1.00 72.75 225 SER A N 1
ATOM 1781 C CA . SER A 1 225 ? -19.259 7.967 50.614 1.00 72.75 225 SER A CA 1
ATOM 1782 C C . SER A 1 225 ? -20.402 6.947 50.473 1.00 72.75 225 SER A C 1
ATOM 1784 O O . SER A 1 225 ? -20.882 6.410 51.469 1.00 72.75 225 SER A O 1
ATOM 1786 N N . SER A 1 226 ? -20.808 6.627 49.236 1.00 72.38 226 SER A N 1
ATOM 1787 C CA . SER A 1 226 ? -21.936 5.743 48.919 1.00 72.38 226 SER A CA 1
ATOM 1788 C C . SER A 1 226 ? -21.535 4.383 48.317 1.00 72.38 226 SER A C 1
ATOM 1790 O O . SER A 1 226 ? -22.335 3.433 48.365 1.00 72.38 226 SER A O 1
ATOM 1792 N N . VAL A 1 227 ? -20.333 4.261 47.726 1.00 78.56 227 VAL A N 1
ATOM 1793 C CA . VAL A 1 227 ? -19.846 3.055 47.022 1.00 78.56 227 VAL A CA 1
ATOM 1794 C C . VAL A 1 227 ? -18.325 2.883 47.163 1.00 78.56 227 VAL A C 1
ATOM 1796 O O . VAL A 1 227 ? -17.571 3.848 47.098 1.00 78.56 227 VAL A O 1
ATOM 1799 N N . LYS A 1 228 ? -17.848 1.635 47.292 1.00 83.38 228 LYS A N 1
ATOM 1800 C CA . LYS A 1 228 ? -16.412 1.322 47.423 1.00 83.38 228 LYS A CA 1
ATOM 1801 C C . LYS A 1 228 ? -15.610 1.761 46.174 1.00 83.38 228 LYS A C 1
ATOM 1803 O O . LYS A 1 228 ? -16.034 1.432 45.063 1.00 83.38 228 LYS A O 1
ATOM 1808 N N . PRO A 1 229 ? -14.408 2.361 46.321 1.00 80.94 229 PRO A N 1
ATOM 1809 C CA . PRO A 1 229 ? -13.585 2.833 45.196 1.00 80.94 229 PRO A CA 1
ATOM 1810 C C . PRO A 1 229 ? -13.282 1.776 44.122 1.00 80.94 229 PRO A C 1
ATOM 1812 O O . PRO A 1 229 ? -13.406 2.049 42.932 1.00 80.94 229 PRO A O 1
ATOM 1815 N N . MET A 1 230 ? -12.972 0.535 44.518 1.00 81.56 230 MET A N 1
ATOM 1816 C CA . MET A 1 230 ? -12.717 -0.558 43.565 1.00 81.56 230 MET A CA 1
ATOM 1817 C C . MET A 1 230 ? -13.937 -0.893 42.695 1.00 81.56 230 MET A C 1
ATOM 1819 O O . MET A 1 230 ? -13.786 -1.201 41.516 1.00 81.56 230 MET A O 1
ATOM 1823 N N . GLN A 1 231 ? -15.155 -0.802 43.245 1.00 83.50 231 GLN A N 1
ATOM 1824 C CA . GLN A 1 231 ? -16.384 -1.034 42.476 1.00 83.50 231 GLN A CA 1
ATOM 1825 C C . GLN A 1 231 ? -16.632 0.095 41.471 1.00 83.50 231 GLN A C 1
ATOM 1827 O O . GLN A 1 231 ? -17.092 -0.163 40.362 1.00 83.50 231 GLN A O 1
ATOM 1832 N N . LEU A 1 232 ? -16.281 1.331 41.832 1.00 82.31 232 LEU A N 1
ATOM 1833 C CA . LEU A 1 232 ? -16.356 2.482 40.936 1.00 82.31 232 LEU A CA 1
ATOM 1834 C C . LEU A 1 232 ? -15.386 2.336 39.754 1.00 82.31 232 LEU A C 1
ATOM 1836 O O . LEU A 1 232 ? -15.791 2.482 38.601 1.00 82.31 232 LEU A O 1
ATOM 1840 N N . MET A 1 233 ? -14.127 1.980 40.032 1.00 85.00 233 MET A N 1
ATOM 1841 C CA . MET A 1 233 ? -13.107 1.783 38.998 1.00 85.00 233 MET A CA 1
ATOM 1842 C C . MET A 1 233 ? -13.446 0.615 38.071 1.00 85.00 233 MET A C 1
ATOM 1844 O O . MET A 1 233 ? -13.389 0.764 36.852 1.00 85.00 233 MET A O 1
ATOM 1848 N N . MET A 1 234 ? -13.860 -0.524 38.629 1.00 85.94 234 MET A N 1
ATOM 1849 C CA . MET A 1 234 ? -14.228 -1.697 37.836 1.00 85.94 234 MET A CA 1
ATOM 1850 C C . MET A 1 234 ? -15.460 -1.431 36.969 1.00 85.94 234 MET A C 1
ATOM 1852 O O . MET A 1 234 ? -15.467 -1.778 35.789 1.00 85.94 234 MET A O 1
ATOM 1856 N N . GLY A 1 235 ? -16.474 -0.749 37.513 1.00 87.56 235 GLY A N 1
ATOM 1857 C CA . GLY A 1 235 ? -17.660 -0.379 36.745 1.00 87.56 235 GLY A CA 1
ATOM 1858 C C . GLY A 1 235 ? -17.341 0.559 35.580 1.00 87.56 235 GLY A C 1
ATOM 1859 O O . GLY A 1 235 ? -17.897 0.410 34.493 1.00 87.56 235 GLY A O 1
ATOM 1860 N N . LYS A 1 236 ? -16.391 1.475 35.775 1.00 86.38 236 LYS A N 1
ATOM 1861 C CA . LYS A 1 236 ? -15.915 2.387 34.734 1.00 86.38 236 LYS A CA 1
ATOM 1862 C C . LYS A 1 236 ? -15.100 1.674 33.660 1.00 86.38 236 LYS A C 1
ATOM 1864 O O . LYS A 1 236 ? -15.385 1.865 32.484 1.00 86.38 236 LYS A O 1
ATOM 1869 N N . ILE A 1 237 ? -14.150 0.817 34.036 1.00 88.62 237 ILE A N 1
ATOM 1870 C CA . ILE A 1 237 ? -13.373 0.028 33.067 1.00 88.62 237 ILE A CA 1
ATOM 1871 C C . ILE A 1 237 ? -14.321 -0.815 32.210 1.00 88.62 237 ILE A C 1
ATOM 1873 O O . ILE A 1 237 ? -14.304 -0.688 30.992 1.00 88.62 237 ILE A O 1
ATOM 1877 N N . ILE A 1 238 ? -15.222 -1.583 32.832 1.00 90.44 238 ILE A N 1
ATOM 1878 C CA . ILE A 1 238 ? -16.173 -2.441 32.109 1.00 90.44 238 ILE A CA 1
ATOM 1879 C C . ILE A 1 238 ? -17.124 -1.610 31.236 1.00 90.44 238 ILE A C 1
ATOM 1881 O O . ILE A 1 238 ? -17.369 -1.968 30.085 1.00 90.44 238 ILE A O 1
ATOM 1885 N N . GLY A 1 239 ? -17.632 -0.481 31.743 1.00 89.12 239 GLY A N 1
ATOM 1886 C CA . GLY A 1 239 ? -18.505 0.413 30.980 1.00 89.12 239 GLY A CA 1
ATOM 1887 C C . GLY A 1 239 ? -17.819 0.985 29.737 1.00 89.12 239 GLY A C 1
ATOM 1888 O O . GLY A 1 239 ? -18.383 0.928 28.646 1.00 89.12 239 GLY A O 1
ATOM 1889 N N . VAL A 1 240 ? -16.586 1.481 29.878 1.00 87.94 240 VAL A N 1
ATOM 1890 C CA . VAL A 1 240 ? -15.801 2.048 28.768 1.00 87.94 240 VAL A CA 1
ATOM 1891 C C . VAL A 1 240 ? -15.352 0.973 27.780 1.00 87.94 240 VAL A C 1
ATOM 1893 O O . VAL A 1 240 ? -15.469 1.176 26.573 1.00 87.94 240 VAL A O 1
ATOM 1896 N N . SER A 1 241 ? -14.914 -0.190 28.260 1.00 86.50 241 SER A N 1
ATOM 1897 C CA . SER A 1 241 ? -14.597 -1.334 27.401 1.00 86.50 241 SER A CA 1
ATOM 1898 C C . SER A 1 241 ? -15.824 -1.804 26.614 1.00 86.50 241 SER A C 1
ATOM 1900 O O . SER A 1 241 ? -15.715 -2.076 25.420 1.00 86.50 241 SER A O 1
ATOM 1902 N N . GLY A 1 242 ? -17.010 -1.814 27.233 1.00 90.50 242 GLY A N 1
ATOM 1903 C CA . GLY A 1 242 ? -18.268 -2.144 26.560 1.00 90.50 242 GLY A CA 1
ATOM 1904 C C . GLY A 1 242 ? -18.606 -1.196 25.404 1.00 90.50 242 GLY A C 1
ATOM 1905 O O . GLY A 1 242 ? -19.103 -1.638 24.366 1.00 90.50 242 GLY A O 1
ATOM 1906 N N . VAL A 1 243 ? -18.291 0.098 25.539 1.00 89.62 243 VAL A N 1
ATOM 1907 C CA . VAL A 1 243 ? -18.441 1.085 24.452 1.00 89.62 243 VAL A CA 1
ATOM 1908 C C . VAL A 1 243 ? -17.554 0.709 23.265 1.00 89.62 243 VAL A C 1
ATOM 1910 O O . VAL A 1 243 ? -18.035 0.684 22.133 1.00 89.62 243 VAL A O 1
ATOM 1913 N N . GLY A 1 244 ? -16.292 0.354 23.522 1.00 86.88 244 GLY A N 1
ATOM 1914 C CA . GLY A 1 244 ? -15.362 -0.061 22.471 1.00 86.88 244 GLY A CA 1
ATOM 1915 C C . GLY A 1 244 ? -15.763 -1.355 21.772 1.00 86.88 244 GLY A C 1
ATOM 1916 O O . GLY A 1 244 ? -15.712 -1.435 20.546 1.00 86.88 244 GLY A O 1
ATOM 1917 N N . LEU A 1 245 ? -16.260 -2.335 22.531 1.00 88.62 245 LEU A N 1
ATOM 1918 C CA . LEU A 1 24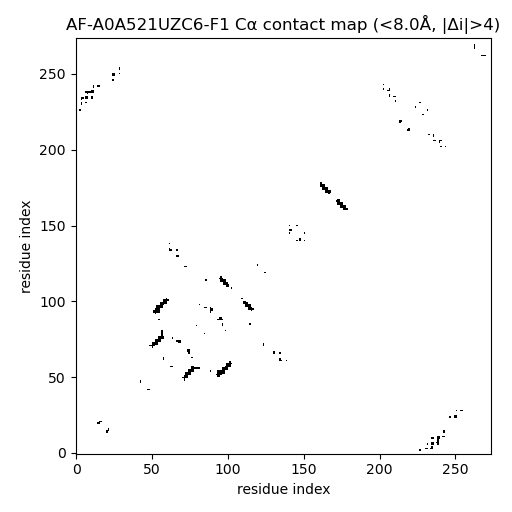5 ? -16.821 -3.566 21.967 1.00 88.62 245 LEU A CA 1
ATOM 1919 C C . LEU A 1 245 ? -18.038 -3.285 21.079 1.00 88.62 245 LEU A C 1
ATOM 1921 O O . LEU A 1 245 ? -18.158 -3.854 19.999 1.00 88.62 245 LEU A O 1
ATOM 1925 N N . THR A 1 246 ? -18.914 -2.366 21.493 1.00 90.69 246 THR A N 1
ATOM 1926 C CA . THR A 1 246 ? -20.072 -1.963 20.678 1.00 90.69 246 THR A CA 1
ATOM 1927 C C . THR A 1 246 ? -19.621 -1.319 19.369 1.00 90.69 246 THR A C 1
ATOM 1929 O O . THR A 1 246 ? -20.173 -1.628 18.313 1.00 90.69 246 THR A O 1
ATOM 1932 N N . GLN A 1 247 ? -18.596 -0.462 19.419 1.00 89.44 247 GLN A N 1
ATOM 1933 C CA . GLN A 1 247 ? -18.024 0.154 18.224 1.00 89.44 247 GLN A CA 1
ATOM 1934 C C . GLN A 1 247 ? -17.454 -0.906 17.267 1.00 89.44 247 GLN A C 1
ATOM 1936 O O . GLN A 1 247 ? -17.764 -0.874 16.080 1.00 89.44 247 GLN A O 1
ATOM 1941 N N . MET A 1 248 ? -16.709 -1.886 17.787 1.00 85.75 248 MET A N 1
ATOM 1942 C CA . MET A 1 248 ? -16.156 -2.999 17.004 1.00 85.75 248 MET A CA 1
ATOM 1943 C C . MET A 1 248 ? -17.230 -3.854 16.333 1.00 85.75 248 MET A C 1
ATOM 1945 O O . MET A 1 248 ? -17.154 -4.108 15.135 1.00 85.75 248 MET A O 1
ATOM 1949 N N . ILE A 1 249 ? -18.258 -4.260 17.082 1.00 90.19 249 ILE A N 1
ATOM 1950 C CA . ILE A 1 249 ? -19.380 -5.035 16.532 1.00 90.19 249 ILE A CA 1
ATOM 1951 C C . ILE A 1 249 ? -20.083 -4.233 15.436 1.00 90.19 249 ILE A C 1
ATOM 1953 O O . ILE A 1 249 ? -20.380 -4.768 14.371 1.00 90.19 249 ILE A O 1
ATOM 1957 N N . THR A 1 250 ? -20.304 -2.937 15.671 1.00 90.44 250 THR A N 1
ATOM 1958 C CA . THR A 1 250 ? -20.926 -2.053 14.679 1.00 90.44 250 THR A CA 1
ATOM 1959 C C . THR A 1 250 ? -20.089 -1.987 13.402 1.00 90.44 250 THR A C 1
ATOM 1961 O O . THR A 1 250 ? -20.645 -2.049 12.310 1.00 90.44 250 THR A O 1
ATOM 1964 N N . TRP A 1 251 ? -18.762 -1.914 13.517 1.00 88.75 251 TRP A N 1
ATOM 1965 C CA . TRP A 1 251 ? -17.861 -1.925 12.364 1.00 88.75 251 TRP A CA 1
ATOM 1966 C C . TRP A 1 251 ? -17.899 -3.245 11.601 1.00 88.75 251 TRP A C 1
ATOM 1968 O O . TRP A 1 251 ? -18.039 -3.211 10.386 1.00 88.75 251 TRP A O 1
ATOM 1978 N N . ILE A 1 252 ? -17.859 -4.390 12.289 1.00 85.44 252 ILE A N 1
ATOM 1979 C CA . ILE A 1 252 ? -17.964 -5.709 11.645 1.00 85.44 252 ILE A CA 1
ATOM 1980 C C . ILE A 1 252 ? -19.272 -5.807 10.850 1.00 85.44 252 ILE A C 1
ATOM 1982 O O . ILE A 1 252 ? -19.251 -6.163 9.673 1.00 85.44 252 ILE A O 1
ATOM 1986 N N . VAL A 1 253 ? -20.400 -5.434 11.464 1.00 89.69 253 VAL A N 1
ATOM 1987 C CA . VAL A 1 253 ? -21.713 -5.453 10.800 1.00 89.69 253 VAL A CA 1
ATOM 1988 C C . VAL A 1 253 ? -21.732 -4.514 9.593 1.00 89.69 253 VAL A C 1
ATOM 1990 O O . VAL A 1 253 ? -22.159 -4.922 8.517 1.00 89.69 253 VAL A O 1
ATOM 1993 N N . LEU A 1 254 ? -21.236 -3.281 9.736 1.00 87.44 254 LEU A N 1
ATOM 1994 C CA . LEU A 1 254 ? -21.172 -2.320 8.632 1.00 87.44 254 LEU A CA 1
ATOM 1995 C C . LEU A 1 254 ? -20.299 -2.819 7.484 1.00 87.44 254 LEU A C 1
ATOM 1997 O O . LEU A 1 254 ? -20.707 -2.704 6.335 1.00 87.44 254 LEU A O 1
ATOM 2001 N N . THR A 1 255 ? -19.129 -3.389 7.771 1.00 80.19 255 THR A N 1
ATOM 2002 C CA . THR A 1 255 ? -18.237 -3.933 6.744 1.00 80.19 255 THR A CA 1
ATOM 2003 C C . THR A 1 255 ? -18.890 -5.098 6.008 1.00 80.19 255 THR A C 1
ATOM 2005 O O . THR A 1 255 ? -18.873 -5.105 4.783 1.00 80.19 255 THR A O 1
ATOM 2008 N N . VAL A 1 256 ? -19.524 -6.041 6.715 1.00 83.69 256 VAL A N 1
ATOM 2009 C CA . VAL A 1 256 ? -20.243 -7.162 6.081 1.00 83.69 256 VAL A CA 1
ATOM 2010 C C . VAL A 1 256 ? -21.378 -6.654 5.190 1.00 83.69 256 VAL A C 1
ATOM 2012 O O . VAL A 1 256 ? -21.516 -7.104 4.055 1.00 83.69 256 VAL A O 1
ATOM 2015 N N . VAL A 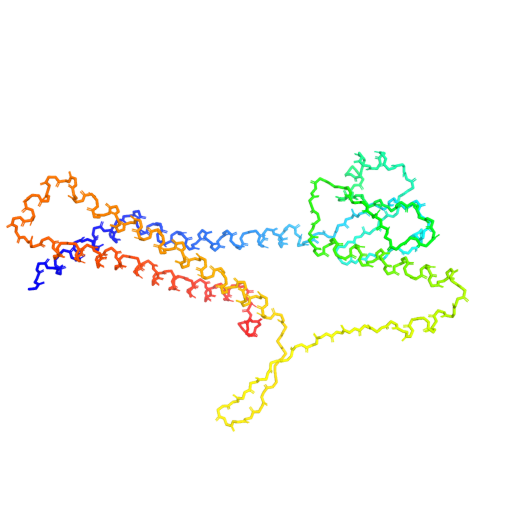1 257 ? -22.158 -5.680 5.665 1.00 86.31 257 VAL A N 1
ATOM 2016 C CA . VAL A 1 257 ? -23.241 -5.069 4.879 1.00 86.31 257 VAL A CA 1
ATOM 2017 C C . VAL A 1 257 ? -22.689 -4.337 3.655 1.00 86.31 257 VAL A C 1
ATOM 2019 O O . VAL A 1 257 ? -23.216 -4.504 2.559 1.00 86.31 257 VAL A O 1
ATOM 2022 N N . LEU A 1 258 ? -21.613 -3.562 3.810 1.00 80.50 258 LEU A N 1
ATOM 2023 C CA . LEU A 1 258 ? -20.975 -2.834 2.711 1.00 80.50 258 LEU A CA 1
ATOM 2024 C C . LEU A 1 258 ? -20.383 -3.775 1.663 1.00 80.50 258 LEU A C 1
ATOM 2026 O O . LEU A 1 258 ? -20.519 -3.500 0.476 1.00 80.50 258 LEU A O 1
ATOM 2030 N N . LEU A 1 259 ? -19.765 -4.883 2.077 1.00 75.31 259 LEU A N 1
ATOM 2031 C CA . LEU A 1 259 ? -19.257 -5.902 1.158 1.00 75.31 259 LEU A CA 1
ATOM 2032 C C . LEU A 1 259 ? -20.400 -6.636 0.451 1.00 75.31 259 LEU A C 1
ATOM 2034 O O . LEU A 1 259 ? -20.333 -6.825 -0.759 1.00 75.31 259 LEU A O 1
ATOM 2038 N N . GLY A 1 260 ? -21.471 -6.985 1.169 1.00 77.75 260 GLY A N 1
ATOM 2039 C CA . GLY A 1 260 ? -22.650 -7.625 0.581 1.00 77.75 260 GLY A CA 1
ATOM 2040 C C . GLY A 1 260 ? -23.347 -6.739 -0.453 1.00 77.75 260 GLY A C 1
ATOM 2041 O O . GLY A 1 260 ? -23.654 -7.194 -1.550 1.00 77.75 260 GLY A O 1
ATOM 2042 N N . VAL A 1 261 ? -23.548 -5.456 -0.141 1.00 76.75 261 VAL A N 1
AT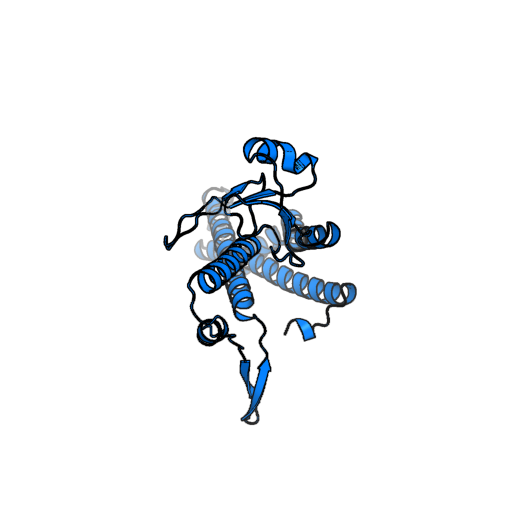OM 2043 C CA . VAL A 1 261 ? -24.138 -4.484 -1.076 1.00 76.75 261 VAL A CA 1
ATOM 2044 C C . VAL A 1 261 ? -23.166 -4.165 -2.215 1.00 76.75 261 VAL A C 1
ATOM 2046 O O . VAL A 1 261 ? -23.564 -4.159 -3.376 1.00 76.75 261 VAL A O 1
ATOM 2049 N N . GLY A 1 262 ? -21.884 -3.947 -1.915 1.00 66.62 262 GLY A N 1
ATOM 2050 C CA . GLY A 1 262 ? -20.848 -3.671 -2.912 1.00 66.62 262 GLY A CA 1
ATOM 2051 C C . GLY A 1 262 ? -20.679 -4.806 -3.924 1.00 66.62 262 GLY A C 1
ATOM 2052 O O . GLY A 1 262 ? -20.586 -4.539 -5.118 1.00 66.62 262 GLY A O 1
ATOM 2053 N N . GLY A 1 263 ? -20.736 -6.065 -3.481 1.00 62.72 263 GLY A N 1
ATOM 2054 C CA . GLY A 1 263 ? -20.691 -7.235 -4.363 1.00 62.72 263 GLY A CA 1
ATOM 2055 C C . GLY A 1 263 ? -21.839 -7.267 -5.378 1.00 62.72 263 GLY A C 1
ATOM 2056 O O . GLY A 1 263 ? -21.614 -7.582 -6.543 1.00 62.72 263 GLY A O 1
ATOM 2057 N N . MET A 1 264 ? -23.045 -6.841 -4.982 1.00 62.69 264 MET A N 1
ATOM 2058 C CA . MET A 1 264 ? -24.198 -6.756 -5.893 1.00 62.69 264 MET A CA 1
ATOM 2059 C C . MET A 1 264 ? -24.051 -5.651 -6.950 1.00 62.69 264 MET A C 1
ATOM 2061 O O . MET A 1 264 ? -24.568 -5.798 -8.053 1.00 62.69 264 MET A O 1
ATOM 2065 N N . PHE A 1 265 ? -23.363 -4.549 -6.631 1.00 57.94 265 PHE A N 1
ATOM 2066 C CA . PHE A 1 265 ? -23.192 -3.416 -7.551 1.00 57.94 265 PHE A CA 1
ATOM 2067 C C . PHE A 1 265 ? -21.958 -3.525 -8.453 1.00 57.94 265 PHE A C 1
ATOM 2069 O O . PHE A 1 265 ? -21.976 -2.985 -9.556 1.00 57.94 265 PHE A O 1
ATOM 2076 N N . VAL A 1 266 ? -20.888 -4.183 -7.999 1.00 55.91 266 VAL A N 1
ATOM 2077 C CA . VAL A 1 266 ? -19.609 -4.230 -8.733 1.00 55.91 266 VAL A CA 1
ATOM 2078 C C . VAL A 1 266 ? -19.489 -5.486 -9.611 1.00 55.91 266 VAL A C 1
ATOM 2080 O O . VAL A 1 266 ? -18.573 -5.572 -10.419 1.00 55.91 266 VAL A O 1
ATOM 2083 N N . GLY A 1 267 ? -20.417 -6.449 -9.527 1.00 48.44 267 GLY A N 1
ATOM 2084 C CA . GLY A 1 267 ? -20.358 -7.663 -10.356 1.00 48.44 267 GLY A CA 1
ATOM 2085 C C . GLY A 1 267 ? -19.081 -8.482 -10.128 1.00 48.44 267 GLY A C 1
ATOM 2086 O O . GLY A 1 267 ? -18.663 -9.235 -11.002 1.00 48.44 267 GLY A O 1
ATOM 2087 N N . ILE A 1 268 ? -18.438 -8.303 -8.969 1.00 49.62 268 ILE A N 1
ATOM 2088 C CA . ILE A 1 268 ? -17.301 -9.122 -8.564 1.00 49.62 268 ILE A CA 1
ATOM 2089 C C . ILE A 1 268 ? -17.890 -10.410 -8.017 1.00 49.62 268 ILE A C 1
ATOM 2091 O O . ILE A 1 268 ? -18.432 -10.430 -6.911 1.00 49.62 268 ILE A O 1
ATOM 2095 N N . ASP A 1 269 ? -17.803 -11.461 -8.823 1.00 39.38 269 ASP A N 1
ATOM 2096 C CA . ASP A 1 269 ? -18.133 -12.812 -8.405 1.00 39.38 269 ASP A CA 1
ATOM 2097 C C . ASP A 1 269 ? -17.280 -13.158 -7.165 1.00 39.38 269 ASP A C 1
ATOM 2099 O O . ASP A 1 269 ? -16.047 -13.104 -7.240 1.00 39.38 269 ASP A O 1
ATOM 2103 N N . PRO A 1 270 ? -17.883 -13.477 -6.004 1.00 43.84 270 PRO A N 1
ATOM 2104 C CA . PRO A 1 270 ? -17.143 -13.786 -4.777 1.00 43.84 270 PRO A CA 1
ATOM 2105 C C . PRO A 1 270 ? -16.177 -14.972 -4.918 1.00 43.84 270 PRO A C 1
ATOM 2107 O O . PRO A 1 270 ? -15.261 -15.113 -4.111 1.00 43.84 270 PRO A O 1
ATOM 2110 N N . SER A 1 271 ? -16.357 -15.801 -5.950 1.00 42.72 271 SER A N 1
ATOM 2111 C CA . SER A 1 271 ? -15.468 -16.904 -6.325 1.00 42.72 271 SER A CA 1
ATOM 2112 C C . SER A 1 271 ? -14.120 -16.451 -6.899 1.00 42.72 271 SER A C 1
ATOM 2114 O O . SER A 1 271 ? -13.197 -17.253 -6.949 1.00 42.72 271 SER A O 1
ATOM 2116 N N . ALA A 1 272 ? -13.970 -15.181 -7.292 1.00 36.44 272 ALA A N 1
ATOM 2117 C CA . ALA A 1 272 ? -12.696 -14.617 -7.749 1.00 36.44 272 ALA A CA 1
ATOM 2118 C C . ALA A 1 272 ? -11.812 -14.077 -6.604 1.00 36.44 272 ALA A C 1
ATOM 2120 O O . ALA A 1 272 ? -10.684 -13.653 -6.855 1.00 36.44 272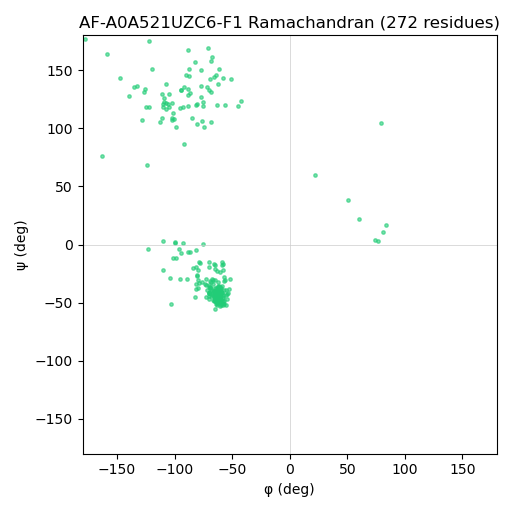 ALA A O 1
ATOM 2121 N N . MET A 1 273 ? -12.319 -14.051 -5.361 1.00 38.22 273 MET A N 1
ATOM 2122 C CA . MET A 1 273 ? -11.580 -13.603 -4.167 1.00 38.22 273 MET A CA 1
ATOM 2123 C C . MET A 1 273 ? -11.231 -14.730 -3.175 1.00 38.22 273 MET A C 1
ATOM 2125 O O . MET A 1 273 ? -10.670 -14.425 -2.120 1.00 38.22 273 MET A O 1
ATOM 2129 N N . GLN A 1 274 ? -11.554 -15.994 -3.475 1.00 32.12 274 GLN A N 1
ATOM 2130 C CA . GLN A 1 274 ? -11.098 -17.158 -2.696 1.00 32.12 274 GLN A CA 1
ATOM 2131 C C . GLN A 1 274 ? -9.855 -17.789 -3.316 1.00 32.12 274 GLN A C 1
ATOM 2133 O O . GLN A 1 274 ? -9.820 -17.911 -4.559 1.00 32.12 274 GLN A O 1
#

Mean predicted aligned error: 13.46 Å

Secondary structure (DSSP, 8-state):
-HHHHHHHHHHHHHHHT-HHHHHHHHHHHHHHHHHHHHHHHHHHHTTTT--EEEEEEESSSSSTT-----SSEEEEE--S-HHHHHHHTTTTT-SEEEEE----TT-S----EEE-SSPPPHHHHHHHHHHHHHHHHHHHHHHTTS-HHHHHHH--------EEEEE-TT--EEEEE--SHHHHHHHHHHHHHHHHHHHHHHHHHHHHHHHHHHHH-THHHHHHTTS-HHHHHHHHHHHHHHHHHHHHHHHHHHHHHHHHHHHHHH---GGG--

Foldseek 3Di:
DVVLVVLLCCLQCVQCVDPVLVCCLQVVLVVVCCVVVVVVVCCVVVPPLQAAEEEEEAQQCLPVPDQDGDNNYDYDYDPDDPVCCLVCVVVVPGQWYKYFHHDDPDDPDGDIDIHHPDDDDPVVVVVVVVSVVVSVVQVCLVVVPDDNVVVVVPDDDDDDFDWDWDADPVGDTDIDRDDPVPVVVVVVVVVVVVVVVVLCVVLVVVLVVQVVVLVPDPVNVVVCVPDPPVSSSSSNNSSSVVSSVVSVVSSVVVVVVCCVVVCVVVVPDVVVVD

Solvent-accessible surface area (backbone atoms only — not comparable to full-atom values): 15984 Å² total; per-residue (Å²): 118,65,68,40,53,52,43,19,52,49,49,24,50,69,42,63,69,32,67,67,47,49,49,47,59,62,45,49,60,54,51,51,50,46,64,60,47,47,58,57,48,48,37,55,75,71,45,54,76,61,57,36,34,31,36,30,37,66,64,55,65,80,53,81,87,68,66,88,57,54,89,55,35,40,68,42,83,46,91,67,58,68,74,59,42,76,73,42,36,60,86,73,69,29,66,31,37,38,39,37,63,60,76,74,89,87,68,94,75,85,77,70,48,78,49,54,95,66,82,75,52,71,70,59,48,54,47,52,54,48,58,54,49,53,54,52,48,54,49,50,43,69,71,64,75,56,64,61,69,64,58,52,70,70,63,76,86,82,84,86,82,60,68,43,80,46,66,49,101,85,69,49,82,44,79,43,84,52,80,71,51,65,67,52,50,51,49,51,50,52,51,52,52,50,51,52,52,52,50,51,52,55,53,50,51,51,49,52,52,56,55,50,58,47,78,74,37,76,70,42,69,65,46,53,78,76,42,60,66,70,48,53,54,50,15,43,50,54,10,52,51,49,44,53,53,51,47,51,53,51,46,53,53,50,51,53,50,50,51,58,54,46,38,73,74,68,72,56,61,73,76,79,77,110